Protein AF-0000000081494392 (afdb_homodimer)

Secondary structure (DSSP, 8-state):
----HHHHHHHHHHHHHTT-S-HHHHHHSTT-EEEEEETTEEEEEEE--GGGB-TTSBB-HHHHHHHHHHHHHHHHHHHHSS--EEEEEEEEE-S--BTT-EEEEEEEEEEE-SSEEEEEEEEEETTT--EEEEEEEEEE--TT-------/----HHHHHHHHHHHHHTT-S-HHHHHHSTT-EEEEEETTEEEEEEE--GGGB-TTSBB-HHHHHHHHHHHHHHHHHHHHSS--EEEEEEEEE-S--BTT-EEEEEEEEEEE-SSEEEEEEEEEETTT--EEEEEEEEEE--TT-------

Foldseek 3Di:
DPQAQFRVLVVVLVCLQCPVDDDLSVLLNPPWAWDDTAAQKTKIKDAAAQSQADPVQWRHPVSVQSVLVSRQQSSVSSHPVDGFAWDDKDKDFPAIHGGRFMKMKMKGWDDDPPFKTKIKIWIAGPVPRHTGMIMITITGHDPPPPPPPPD/DPQAQFRVLVVVLVCLLCPVDDDLSVLLNPPWAWDDTAAQKTKIKDAAAQSQADPVQWRHPVSVQSVLVSRQQSSVSSHPVDGFAWDDKDKDFPAIHGGRFMKMKMKGWDDDPPFKTKIKIWIAGPVPRHTGMIMITITGHDPPPPPPPPD

Structure (mmCIF, N/CA/C/O backbone):
data_AF-0000000081494392-model_v1
#
loop_
_entity.id
_entity.type
_entity.pdbx_description
1 polymer 'Acyl-coenzyme A thioesterase 13'
#
loop_
_atom_site.group_PDB
_atom_site.id
_atom_site.type_symbol
_atom_site.label_atom_id
_atom_site.label_alt_id
_atom_site.label_comp_id
_atom_site.label_asym_id
_atom_site.label_entity_id
_atom_site.label_seq_id
_atom_site.pdbx_PDB_ins_code
_atom_site.Cartn_x
_atom_site.Cartn_y
_atom_site.Cartn_z
_atom_site.occupancy
_atom_site.B_iso_or_equiv
_atom_site.auth_seq_id
_atom_site.auth_comp_id
_atom_site.auth_asym_id
_atom_site.auth_atom_id
_atom_site.pdbx_PDB_model_num
ATOM 1 N N . MET A 1 1 ? -0.249 -28.969 -22.531 1 49.88 1 MET A N 1
ATOM 2 C CA . MET A 1 1 ? 0.387 -29.344 -21.281 1 49.88 1 MET A CA 1
ATOM 3 C C . MET A 1 1 ? -0.051 -28.422 -20.141 1 49.88 1 MET A C 1
ATOM 5 O O . MET A 1 1 ? -0.202 -27.219 -20.344 1 49.88 1 MET A O 1
ATOM 9 N N . GLU A 1 2 ? -0.777 -28.891 -19.141 1 64.75 2 GLU A N 1
ATOM 10 C CA . GLU A 1 2 ? -1.387 -28.156 -18.047 1 64.75 2 GLU A CA 1
ATOM 11 C C . GLU A 1 2 ? -0.376 -27.234 -17.359 1 64.75 2 GLU A C 1
ATOM 13 O O . GLU A 1 2 ? 0.727 -27.672 -17.016 1 64.75 2 GLU A O 1
ATOM 18 N N . GLU A 1 3 ? -0.355 -25.953 -17.547 1 82.44 3 GLU A N 1
ATOM 19 C CA . GLU A 1 3 ? 0.579 -25 -16.953 1 82.44 3 GLU A CA 1
ATOM 20 C C . GLU A 1 3 ? 0.748 -25.234 -15.461 1 82.44 3 GLU A C 1
ATOM 22 O O . GLU A 1 3 ? -0.237 -25.438 -14.742 1 82.44 3 GLU A O 1
ATOM 27 N N . ASN A 1 4 ? 1.951 -25.656 -15.07 1 93.62 4 ASN A N 1
ATOM 28 C CA . ASN A 1 4 ? 2.164 -25.812 -13.633 1 93.62 4 ASN A CA 1
ATOM 29 C C . ASN A 1 4 ? 1.993 -24.484 -12.898 1 93.62 4 ASN A C 1
ATOM 31 O O . ASN A 1 4 ? 1.906 -23.422 -13.523 1 93.62 4 ASN A O 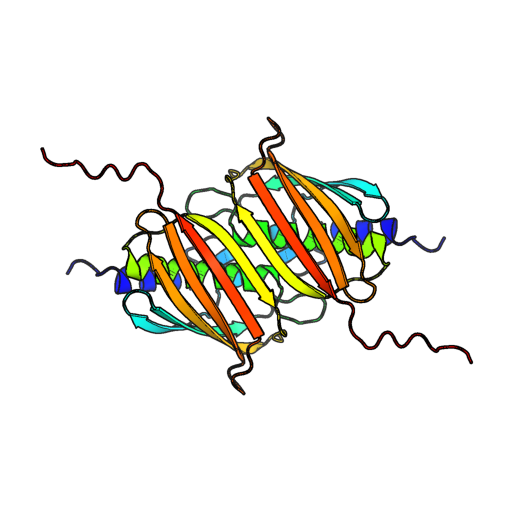1
ATOM 35 N N . PRO A 1 5 ? 1.816 -24.531 -11.703 1 96.94 5 PRO A N 1
ATOM 36 C CA . PRO A 1 5 ? 1.517 -23.328 -10.914 1 96.94 5 PRO A CA 1
ATOM 37 C C . PRO A 1 5 ? 2.557 -22.219 -11.094 1 96.94 5 PRO A C 1
ATOM 39 O O . PRO A 1 5 ? 2.215 -21.031 -11.078 1 96.94 5 PRO A O 1
ATOM 42 N N . VAL A 1 6 ? 3.803 -22.547 -11.258 1 98.19 6 VAL A N 1
ATOM 43 C CA . VAL A 1 6 ? 4.863 -21.562 -11.469 1 98.19 6 VAL A CA 1
ATOM 44 C C . VAL A 1 6 ? 4.613 -20.812 -12.781 1 98.19 6 VAL A C 1
ATOM 46 O O . VAL A 1 6 ? 4.672 -19.578 -12.812 1 98.19 6 VAL A O 1
ATOM 49 N N . GLN A 1 7 ? 4.289 -21.516 -13.805 1 97.75 7 GLN A N 1
ATOM 50 C CA . GLN A 1 7 ? 4.02 -20.906 -15.109 1 97.75 7 GLN A CA 1
ATOM 51 C C . GLN A 1 7 ? 2.773 -20.031 -15.062 1 97.75 7 GLN A C 1
ATOM 53 O O . GLN A 1 7 ? 2.758 -18.938 -15.633 1 97.75 7 GLN A O 1
ATOM 58 N N . SER A 1 8 ? 1.763 -20.578 -14.438 1 97.69 8 SER A N 1
ATOM 59 C CA . SER A 1 8 ? 0.521 -19.828 -14.312 1 97.69 8 SER A CA 1
ATOM 60 C C . SER A 1 8 ? 0.736 -18.531 -13.523 1 97.69 8 SER A C 1
ATOM 62 O O . SER A 1 8 ? 0.199 -17.484 -13.883 1 97.69 8 SER A O 1
ATOM 64 N N . SER A 1 9 ? 1.463 -18.609 -12.445 1 97.69 9 SER A N 1
ATOM 65 C CA . SER A 1 9 ? 1.771 -17.453 -11.625 1 97.69 9 SER A CA 1
ATOM 66 C C . SER A 1 9 ? 2.564 -16.406 -12.414 1 97.69 9 SER A C 1
ATOM 68 O O . SER A 1 9 ? 2.285 -15.211 -12.328 1 97.69 9 SER A O 1
ATOM 70 N N . ASN A 1 10 ? 3.559 -16.859 -13.188 1 98.06 10 ASN A N 1
ATOM 71 C CA . ASN A 1 10 ? 4.344 -15.961 -14.023 1 98.06 10 ASN A CA 1
ATOM 72 C C . ASN A 1 10 ? 3.467 -15.234 -15.039 1 98.06 10 ASN A C 1
ATOM 74 O O . ASN A 1 10 ? 3.596 -14.023 -15.219 1 98.06 10 ASN A O 1
ATOM 78 N N . ARG A 1 11 ? 2.633 -16.016 -15.641 1 97.12 11 ARG A N 1
ATOM 79 C CA . ARG A 1 11 ? 1.735 -15.414 -16.625 1 97.12 11 ARG A CA 1
ATOM 80 C C . ARG A 1 11 ? 0.832 -14.367 -15.969 1 97.12 11 ARG A C 1
ATOM 82 O O . ARG A 1 11 ? 0.619 -13.289 -16.531 1 97.12 11 ARG A O 1
ATOM 89 N N . TRP A 1 12 ? 0.312 -14.711 -14.859 1 96.06 12 TRP A N 1
ATOM 90 C CA . TRP A 1 12 ? -0.563 -13.797 -14.125 1 96.06 12 TRP A CA 1
ATOM 91 C C . TRP A 1 12 ? 0.148 -12.484 -13.82 1 96.06 12 TRP A C 1
ATOM 93 O O . TRP A 1 12 ? -0.38 -11.406 -14.109 1 96.06 12 TRP A O 1
ATOM 103 N N . LEU A 1 13 ? 1.326 -12.523 -13.266 1 97.25 13 LEU A N 1
ATOM 104 C CA . LEU A 1 13 ? 2.094 -11.336 -12.898 1 97.25 13 LEU A CA 1
ATOM 105 C C . LEU A 1 13 ? 2.498 -10.547 -14.133 1 97.25 13 LEU A C 1
ATOM 107 O O . LEU A 1 13 ? 2.453 -9.312 -14.133 1 97.25 13 LEU A O 1
ATOM 111 N N . GLU A 1 14 ? 2.846 -11.219 -15.18 1 96.44 14 GLU A N 1
ATOM 112 C CA . GLU A 1 14 ? 3.186 -10.562 -16.438 1 96.44 14 GLU A CA 1
ATOM 113 C C . GLU A 1 14 ? 1.98 -9.828 -17.031 1 96.44 14 GLU A C 1
ATOM 115 O O . GLU A 1 14 ? 2.117 -8.727 -17.547 1 96.44 14 GLU A O 1
ATOM 120 N N . ASP A 1 15 ? 0.86 -10.5 -16.969 1 95 15 ASP A N 1
ATOM 121 C CA . ASP A 1 15 ? -0.369 -9.867 -17.438 1 95 15 ASP A CA 1
ATOM 122 C C . ASP A 1 15 ? -0.643 -8.57 -16.688 1 95 15 ASP A C 1
ATOM 124 O O . ASP A 1 15 ? -1.036 -7.57 -17.297 1 95 15 ASP A O 1
ATOM 128 N N . LEU A 1 16 ? -0.407 -8.555 -15.406 1 93 16 LEU A N 1
ATOM 129 C CA . LEU A 1 16 ? -0.57 -7.332 -14.625 1 93 16 LEU A CA 1
ATOM 130 C C . LEU A 1 16 ? 0.391 -6.25 -15.109 1 93 16 LEU A C 1
ATOM 132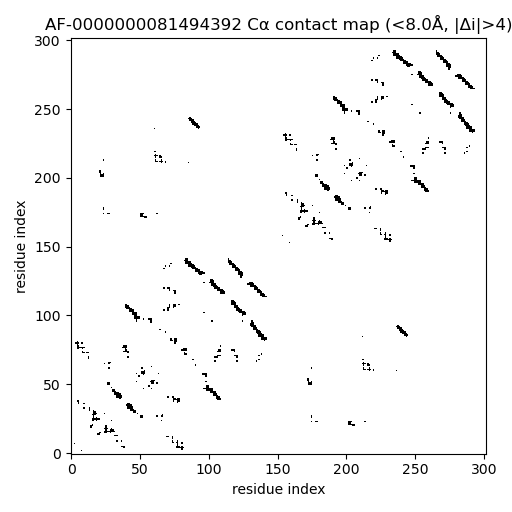 O O . LEU A 1 16 ? -0.01 -5.102 -15.305 1 93 16 LEU A O 1
ATOM 136 N N . SER A 1 17 ? 1.578 -6.629 -15.352 1 93 17 SER A N 1
ATOM 137 C CA . SER A 1 17 ? 2.621 -5.691 -15.75 1 93 17 SER A CA 1
ATOM 138 C C . SER A 1 17 ? 2.373 -5.145 -17.156 1 93 17 SER A C 1
ATOM 140 O O . SER A 1 17 ? 2.814 -4.039 -17.484 1 93 17 SER A O 1
ATOM 142 N N . ASN A 1 18 ? 1.679 -5.906 -17.922 1 92.38 18 ASN A N 1
ATOM 143 C CA . ASN A 1 18 ? 1.423 -5.516 -19.312 1 92.38 18 ASN A CA 1
ATOM 144 C C . ASN A 1 18 ? 0.098 -4.77 -19.453 1 92.38 18 ASN A C 1
ATOM 146 O O . ASN A 1 18 ? -0.356 -4.5 -20.562 1 92.38 18 ASN A O 1
ATOM 150 N N . GLY A 1 19 ? -0.475 -4.496 -18.359 1 86.69 19 GLY A N 1
ATOM 151 C CA . GLY A 1 19 ? -1.651 -3.641 -18.375 1 86.69 19 GLY A CA 1
ATOM 152 C C . GLY A 1 19 ? -2.951 -4.418 -18.469 1 86.69 19 GLY A C 1
ATOM 153 O O . GLY A 1 19 ? -4.004 -3.844 -18.766 1 86.69 19 GLY A O 1
ATOM 154 N N . LEU A 1 20 ? -2.889 -5.73 -18.438 1 81.06 20 LEU A N 1
ATOM 155 C CA . LEU A 1 20 ? -4.102 -6.539 -18.5 1 81.06 20 LEU A CA 1
ATOM 156 C C . LEU A 1 20 ? -4.797 -6.559 -17.141 1 81.06 20 LEU A C 1
ATOM 158 O O . LEU A 1 20 ? -5.914 -7.07 -17.016 1 81.06 20 LEU A O 1
ATOM 162 N N . GLY A 1 21 ? -4.246 -5.965 -16.203 1 75.94 21 GLY A N 1
ATOM 163 C CA . GLY A 1 21 ? -4.938 -5.754 -14.945 1 75.94 21 GLY A CA 1
ATOM 164 C C . GLY A 1 21 ? -5.77 -4.484 -14.922 1 75.94 21 GLY A C 1
ATOM 165 O O . GLY A 1 21 ? -6.309 -4.074 -15.953 1 75.94 21 GLY A O 1
ATOM 166 N N . HIS A 1 22 ? -6 -4.004 -13.773 1 84.31 22 HIS A N 1
ATOM 167 C CA . HIS A 1 22 ? -6.727 -2.742 -13.672 1 84.31 22 HIS A CA 1
ATOM 168 C C . HIS A 1 22 ? -5.773 -1.556 -13.641 1 84.31 22 HIS A C 1
ATOM 170 O O . HIS A 1 22 ? -4.555 -1.734 -13.547 1 84.31 22 HIS A O 1
ATOM 176 N N . GLN A 1 23 ? -6.328 -0.433 -13.711 1 83.5 23 GLN A N 1
ATOM 177 C CA . GLN A 1 23 ? -5.562 0.786 -13.945 1 83.5 23 GLN A CA 1
ATOM 178 C C . GLN A 1 23 ? -4.453 0.944 -12.906 1 83.5 23 GLN A C 1
ATOM 180 O O . GLN A 1 23 ? -3.303 1.218 -13.258 1 83.5 23 GLN A O 1
ATOM 185 N N . LEU A 1 24 ? -4.738 0.715 -11.688 1 88.69 24 LEU A N 1
ATOM 186 C CA . LEU A 1 24 ? -3.754 0.913 -10.633 1 88.69 24 LEU A CA 1
ATOM 187 C C . LEU A 1 24 ? -2.566 -0.027 -10.812 1 88.69 24 LEU A C 1
ATOM 189 O O . LEU A 1 24 ? -1.415 0.411 -10.797 1 88.69 24 LEU A O 1
ATOM 193 N N . GLU A 1 25 ? -2.832 -1.283 -11.039 1 90.31 25 GLU A N 1
ATOM 194 C CA . GLU A 1 25 ? -1.762 -2.266 -11.18 1 90.31 25 GLU A CA 1
ATOM 195 C C . GLU A 1 25 ? -0.999 -2.066 -12.484 1 90.31 25 GLU A C 1
ATOM 197 O O . GLU A 1 25 ? 0.216 -2.27 -12.539 1 90.31 25 GLU A O 1
ATOM 202 N N . ALA A 1 26 ? -1.707 -1.663 -13.484 1 89.62 26 ALA A N 1
ATOM 203 C CA . ALA A 1 26 ? -1.07 -1.408 -14.773 1 89.62 26 ALA A CA 1
ATOM 204 C C . ALA A 1 26 ? 0.003 -0.331 -14.656 1 89.62 26 ALA A C 1
ATOM 206 O O . ALA A 1 26 ? 1.119 -0.499 -15.156 1 89.62 26 ALA A O 1
ATOM 207 N N . ILE A 1 27 ? -0.345 0.675 -13.945 1 90.56 27 ILE A N 1
ATOM 208 C CA . ILE A 1 27 ? 0.59 1.788 -13.828 1 90.56 27 ILE A CA 1
ATOM 209 C C . ILE A 1 27 ? 1.688 1.437 -12.828 1 90.56 27 ILE A C 1
ATOM 211 O O . ILE A 1 27 ? 2.85 1.804 -13.016 1 90.56 27 ILE A O 1
ATOM 215 N N . THR A 1 28 ? 1.366 0.7 -11.828 1 94.75 28 THR A N 1
ATOM 216 C CA . THR A 1 28 ? 2.293 0.429 -10.734 1 94.75 28 THR A CA 1
ATOM 217 C C . THR A 1 28 ? 3.328 -0.612 -11.148 1 94.75 28 THR A C 1
ATOM 219 O O . THR A 1 28 ? 4.496 -0.521 -10.766 1 94.75 28 THR A O 1
ATOM 222 N N . LEU A 1 29 ? 2.934 -1.548 -12.008 1 95.81 29 LEU A N 1
ATOM 223 C CA . LEU A 1 29 ? 3.791 -2.688 -12.312 1 95.81 29 LEU A CA 1
ATOM 224 C C . LEU A 1 29 ? 4.426 -2.529 -13.695 1 95.81 29 LEU A C 1
ATOM 226 O O . LEU A 1 29 ? 5.137 -3.424 -14.156 1 95.81 29 LEU A O 1
ATOM 230 N N . GLU A 1 30 ? 4.109 -1.416 -14.258 1 93.88 30 GLU A N 1
ATOM 231 C CA . GLU A 1 30 ? 4.637 -1.217 -15.609 1 93.88 30 GLU A CA 1
ATOM 232 C C . GLU A 1 30 ? 6.152 -1.395 -15.633 1 93.88 30 GLU A C 1
ATOM 234 O O . GLU A 1 30 ? 6.871 -0.768 -14.852 1 93.88 30 GLU A O 1
ATOM 239 N N . GLY A 1 31 ? 6.625 -2.33 -16.5 1 90.31 31 GLY A N 1
ATOM 240 C CA . GLY A 1 31 ? 8.055 -2.514 -16.688 1 90.31 31 GLY A CA 1
ATOM 241 C C . GLY A 1 31 ? 8.641 -3.594 -15.797 1 90.31 31 GLY A C 1
ATOM 242 O O . GLY A 1 31 ? 9.844 -3.863 -15.844 1 90.31 31 GLY A O 1
ATOM 243 N N . LEU A 1 32 ? 7.891 -4.234 -14.961 1 97.5 32 LEU A N 1
ATOM 244 C CA . LEU A 1 32 ? 8.344 -5.344 -14.125 1 97.5 32 LEU A CA 1
ATOM 245 C C . LEU A 1 32 ? 8.789 -6.523 -14.984 1 97.5 32 LEU A C 1
ATOM 247 O O . LEU A 1 32 ? 8.102 -6.887 -15.953 1 97.5 32 LEU A O 1
ATOM 251 N N . LYS A 1 33 ? 9.922 -7.066 -14.688 1 98.12 33 LYS A N 1
ATOM 252 C CA . LYS A 1 33 ? 10.445 -8.219 -15.414 1 98.12 33 LYS A CA 1
ATOM 253 C C . LYS A 1 33 ? 10.766 -9.375 -14.469 1 98.12 33 LYS A C 1
ATOM 255 O O . LYS A 1 33 ? 11.602 -9.242 -13.578 1 98.12 33 LYS A O 1
ATOM 260 N N . ILE A 1 34 ? 10.18 -10.492 -14.727 1 98.69 34 ILE A N 1
ATOM 261 C CA . ILE A 1 34 ? 10.5 -11.688 -13.961 1 98.69 34 ILE A CA 1
ATOM 262 C C . ILE A 1 34 ? 11.844 -12.25 -14.414 1 98.69 34 ILE A C 1
ATOM 264 O O . ILE A 1 34 ? 12.039 -12.516 -15.602 1 98.69 34 ILE A O 1
ATOM 268 N N . VAL A 1 35 ? 12.727 -12.461 -13.477 1 98.56 35 VAL A N 1
ATOM 269 C CA . VAL A 1 35 ? 14.078 -12.922 -13.773 1 98.56 35 VAL A CA 1
ATOM 270 C C . VAL A 1 35 ? 14.195 -14.414 -13.453 1 98.56 35 VAL A C 1
ATOM 272 O O . VAL A 1 35 ? 14.891 -15.156 -14.148 1 98.56 35 VAL A O 1
ATOM 275 N N . LYS A 1 36 ? 13.664 -14.797 -12.391 1 98.69 36 LYS A N 1
ATOM 276 C CA . LYS A 1 36 ? 13.703 -16.172 -11.883 1 98.69 36 LYS A CA 1
ATOM 277 C C . LYS A 1 36 ? 12.414 -16.5 -11.133 1 98.69 36 LYS A C 1
ATOM 279 O O . LYS A 1 36 ? 11.875 -15.664 -10.414 1 98.69 36 LYS A O 1
ATOM 284 N N . ALA A 1 37 ? 12 -17.75 -11.406 1 98.75 37 ALA A N 1
ATOM 285 C CA . ALA A 1 37 ? 10.828 -18.203 -10.664 1 98.75 37 ALA A CA 1
ATOM 286 C C . ALA A 1 37 ? 10.852 -19.719 -10.477 1 98.75 37 ALA A C 1
ATOM 288 O O . ALA A 1 37 ? 11.219 -20.453 -11.391 1 98.75 37 ALA A O 1
ATOM 289 N N . HIS A 1 38 ? 10.602 -20.188 -9.336 1 98.5 38 HIS A N 1
ATOM 290 C CA . HIS A 1 38 ? 10.289 -21.578 -9 1 98.5 38 HIS A CA 1
ATOM 291 C C . HIS A 1 38 ? 9.234 -21.641 -7.891 1 98.5 38 HIS A C 1
ATOM 293 O O . HIS A 1 38 ? 8.742 -20.609 -7.43 1 98.5 38 HIS A O 1
ATOM 299 N N . LYS A 1 39 ? 8.906 -22.844 -7.562 1 98.56 39 LYS A N 1
ATOM 300 C CA . LYS A 1 39 ? 7.832 -23.016 -6.59 1 98.56 39 LYS A CA 1
ATOM 301 C C . LYS A 1 39 ? 8.109 -22.219 -5.32 1 98.56 39 LYS A C 1
ATOM 303 O O . LYS A 1 39 ? 9.102 -22.453 -4.629 1 98.56 39 LYS A O 1
ATOM 308 N N . GLY A 1 40 ? 7.246 -21.234 -5.035 1 98.69 40 GLY A N 1
ATOM 309 C CA . GLY A 1 40 ? 7.332 -20.438 -3.818 1 98.69 40 GLY A CA 1
ATOM 310 C C . GLY A 1 40 ? 8.359 -19.328 -3.902 1 98.69 40 GLY A C 1
ATOM 311 O O . GLY A 1 40 ? 8.758 -18.766 -2.881 1 98.69 40 GLY A O 1
ATOM 312 N N . PHE A 1 41 ? 8.805 -19.047 -5.062 1 98.88 41 PHE A N 1
ATOM 313 C CA . PHE A 1 41 ? 9.883 -18.078 -5.203 1 98.88 41 PHE A CA 1
ATOM 314 C C . PHE A 1 41 ? 9.758 -17.312 -6.52 1 98.88 41 PHE A C 1
ATOM 316 O O . PHE A 1 41 ? 9.594 -17.922 -7.578 1 98.88 41 PHE A O 1
ATOM 323 N N . VAL A 1 42 ? 9.859 -15.969 -6.469 1 98.88 42 VAL A N 1
ATOM 324 C CA . VAL A 1 42 ? 9.859 -15.102 -7.645 1 98.88 42 VAL A CA 1
ATOM 325 C C . VAL A 1 42 ? 10.898 -13.992 -7.473 1 98.88 42 VAL A C 1
ATOM 327 O O . VAL A 1 42 ? 10.969 -13.359 -6.418 1 98.88 42 VAL A O 1
ATOM 330 N N . LEU A 1 43 ? 11.727 -13.781 -8.422 1 98.94 43 LEU A N 1
ATOM 331 C CA . LEU A 1 43 ? 12.688 -12.688 -8.5 1 98.94 43 LEU A CA 1
ATOM 332 C C . LEU A 1 43 ? 12.414 -11.805 -9.711 1 98.94 43 LEU A C 1
ATOM 334 O O . LEU A 1 43 ? 12.328 -12.297 -10.836 1 98.94 43 LEU A O 1
ATOM 338 N N . CYS A 1 44 ? 12.328 -10.5 -9.461 1 98.88 44 CYS A N 1
ATOM 339 C CA . CYS A 1 44 ? 12.008 -9.562 -10.531 1 98.88 44 CYS A CA 1
ATOM 340 C C . CYS A 1 44 ? 12.992 -8.398 -10.547 1 98.88 44 CYS A C 1
ATOM 342 O O . CYS A 1 44 ? 13.508 -8 -9.5 1 98.88 44 CYS A O 1
ATOM 344 N N . ASN A 1 45 ? 13.203 -7.891 -11.711 1 98.81 45 ASN A N 1
ATOM 345 C CA . ASN A 1 45 ? 13.766 -6.559 -11.898 1 98.81 45 ASN A CA 1
ATOM 346 C C . ASN A 1 45 ? 12.68 -5.516 -12.141 1 98.81 45 ASN A C 1
ATOM 348 O O . ASN A 1 45 ? 11.648 -5.816 -12.75 1 98.81 45 ASN A O 1
ATOM 352 N N . PHE A 1 46 ? 12.992 -4.336 -11.648 1 98.62 46 PHE A N 1
ATOM 353 C CA . PHE A 1 46 ? 12 -3.281 -11.773 1 98.62 46 PHE A CA 1
ATOM 354 C C . PHE A 1 46 ? 12.664 -1.913 -11.844 1 98.62 46 PHE A C 1
ATOM 35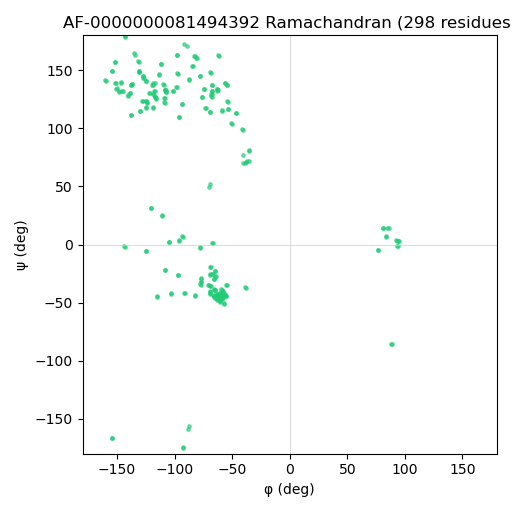6 O O . PHE A 1 46 ? 13.633 -1.652 -11.125 1 98.62 46 PHE A O 1
ATOM 363 N N . VAL A 1 47 ? 12.141 -1.078 -12.711 1 97.62 47 VAL A N 1
ATOM 364 C CA . VAL A 1 47 ? 12.555 0.32 -12.781 1 97.62 47 VAL A CA 1
ATOM 365 C C . VAL A 1 47 ? 11.43 1.216 -12.258 1 97.62 47 VAL A C 1
ATOM 367 O O . VAL A 1 47 ? 10.297 1.132 -12.727 1 97.62 47 VAL A O 1
ATOM 370 N N . VAL A 1 48 ? 11.766 2.031 -11.328 1 96.69 48 VAL A N 1
ATOM 371 C CA . VAL A 1 48 ? 10.758 2.918 -10.75 1 96.69 48 VAL A CA 1
ATOM 372 C C . VAL A 1 48 ? 10.344 3.967 -11.773 1 96.69 48 VAL A C 1
ATOM 374 O O . VAL A 1 48 ? 11.133 4.84 -12.141 1 96.69 48 VAL A O 1
ATOM 377 N N . SER A 1 49 ? 9.133 3.9 -12.18 1 94.06 49 SER A N 1
ATOM 378 C CA . SER A 1 49 ? 8.648 4.797 -13.219 1 94.06 49 SER A CA 1
ATOM 379 C C . SER A 1 49 ? 8.25 6.148 -12.641 1 94.06 49 SER A C 1
ATOM 381 O O . SER A 1 49 ? 8.008 6.27 -11.438 1 94.06 49 SER A O 1
ATOM 383 N N . ASN A 1 50 ? 8.141 7.164 -13.492 1 92 50 ASN A N 1
ATOM 384 C CA . ASN A 1 50 ? 7.707 8.5 -13.094 1 92 50 ASN A CA 1
ATOM 385 C C . ASN A 1 50 ? 6.246 8.508 -12.656 1 92 50 ASN A C 1
ATOM 387 O O . ASN A 1 50 ? 5.84 9.336 -11.836 1 92 50 ASN A O 1
ATOM 391 N N . LEU A 1 51 ? 5.484 7.566 -13.148 1 90.44 51 LEU A N 1
ATOM 392 C CA . LEU A 1 51 ? 4.047 7.512 -12.891 1 90.44 51 LEU A CA 1
ATOM 393 C C . LEU A 1 51 ? 3.77 7.168 -11.43 1 90.44 51 LEU A C 1
ATOM 395 O O . LEU A 1 51 ? 2.67 7.414 -10.93 1 90.44 51 LEU A O 1
ATOM 399 N N . ILE A 1 52 ? 4.77 6.609 -10.773 1 94 52 ILE A N 1
ATOM 400 C CA . ILE A 1 52 ? 4.535 6.145 -9.414 1 94 52 ILE A CA 1
ATOM 401 C C . ILE A 1 52 ? 5.48 6.859 -8.453 1 94 52 ILE A C 1
ATOM 403 O O . ILE A 1 52 ? 5.961 6.27 -7.484 1 94 52 ILE A O 1
ATOM 407 N N . SER A 1 53 ? 5.781 8.062 -8.812 1 91.81 53 SER A N 1
ATOM 408 C CA . SER A 1 53 ? 6.602 8.93 -7.969 1 91.81 53 SER A CA 1
ATOM 409 C C . SER A 1 53 ? 5.754 9.641 -6.918 1 91.81 53 SER A C 1
ATOM 411 O O . SER A 1 53 ? 4.559 9.867 -7.121 1 91.81 53 SER A O 1
ATOM 413 N N . ASP A 1 54 ? 6.457 9.984 -5.789 1 89.81 54 ASP A N 1
ATOM 414 C CA . ASP A 1 54 ? 5.836 10.938 -4.871 1 89.81 54 ASP A CA 1
ATOM 415 C C . ASP A 1 54 ? 6.258 12.367 -5.191 1 89.81 54 ASP A C 1
ATOM 417 O O . ASP A 1 54 ? 6.891 12.617 -6.219 1 89.81 54 ASP A O 1
ATOM 421 N N . ALA A 1 55 ? 5.836 13.344 -4.336 1 84.88 55 ALA A N 1
ATOM 422 C CA . ALA A 1 55 ? 6.066 14.758 -4.602 1 84.88 55 ALA A CA 1
ATOM 423 C C . ALA A 1 55 ? 7.559 15.086 -4.578 1 84.88 55 ALA A C 1
ATOM 425 O O . ALA A 1 55 ? 7.996 16.062 -5.195 1 84.88 55 ALA A O 1
ATOM 426 N N . ASP A 1 56 ? 8.312 14.211 -3.877 1 88.12 56 ASP A N 1
ATOM 427 C CA . ASP A 1 56 ? 9.742 14.469 -3.723 1 88.12 56 ASP A CA 1
ATOM 428 C C . ASP A 1 56 ? 10.555 13.711 -4.77 1 88.12 56 ASP A C 1
ATOM 430 O O . ASP A 1 56 ? 11.789 13.703 -4.723 1 88.12 56 ASP A O 1
ATOM 434 N N . GLY A 1 57 ? 9.914 13.031 -5.672 1 92.06 57 GLY A N 1
ATOM 435 C CA . GLY A 1 57 ? 10.609 12.297 -6.715 1 92.06 57 GLY A CA 1
ATOM 436 C C . GLY A 1 57 ? 11.055 10.914 -6.281 1 92.06 57 GLY A C 1
ATOM 437 O O . GLY A 1 57 ? 11.93 10.305 -6.906 1 92.06 57 GLY A O 1
ATOM 438 N N . ASN A 1 58 ? 10.539 10.461 -5.191 1 95.19 58 ASN A N 1
ATOM 439 C CA . ASN A 1 58 ? 10.828 9.109 -4.719 1 95.19 58 ASN A CA 1
ATOM 440 C C . ASN A 1 58 ? 9.719 8.133 -5.117 1 95.19 58 ASN A C 1
ATOM 442 O O . ASN A 1 58 ? 8.656 8.555 -5.574 1 95.19 58 ASN A O 1
ATOM 446 N N . TRP A 1 59 ? 10.109 6.82 -5.035 1 96.75 59 TRP A N 1
ATOM 447 C CA . TRP A 1 59 ? 9.102 5.777 -5.191 1 96.75 59 TRP A CA 1
ATOM 448 C C . TRP A 1 59 ? 8 5.922 -4.148 1 96.75 59 TRP A C 1
ATOM 450 O O . TRP A 1 59 ? 8.266 5.855 -2.945 1 96.75 59 TRP A O 1
ATOM 460 N N . ASN A 1 60 ? 6.848 6.191 -4.605 1 96.62 60 ASN A N 1
ATOM 461 C CA . ASN A 1 60 ? 5.703 6.344 -3.713 1 96.62 60 ASN A CA 1
ATOM 462 C C . ASN A 1 60 ? 5.516 5.117 -2.824 1 96.62 60 ASN A C 1
ATOM 464 O O . ASN A 1 60 ? 5.574 3.984 -3.303 1 96.62 60 ASN A O 1
ATOM 468 N N . VAL A 1 61 ? 5.223 5.348 -1.546 1 96.25 61 VAL A N 1
ATOM 469 C CA . VAL A 1 61 ? 5.109 4.297 -0.543 1 96.25 61 VAL A CA 1
ATOM 470 C C . VAL A 1 61 ? 3.965 3.354 -0.914 1 96.25 61 VAL A C 1
ATOM 472 O O . VAL A 1 61 ? 4.121 2.131 -0.865 1 96.25 61 VAL A O 1
ATOM 475 N N . GLY A 1 62 ? 2.875 3.898 -1.297 1 96.25 62 GLY A N 1
ATOM 476 C CA . GLY A 1 62 ? 1.738 3.086 -1.698 1 96.25 62 GLY A CA 1
ATOM 477 C C . GLY A 1 62 ? 2.006 2.258 -2.939 1 96.25 62 GLY A C 1
ATOM 478 O O . GLY A 1 62 ? 1.566 1.109 -3.033 1 96.25 62 GLY A O 1
ATOM 479 N N . ALA A 1 63 ? 2.699 2.832 -3.861 1 96.38 63 ALA A N 1
ATOM 480 C CA . ALA A 1 63 ? 3.078 2.1 -5.066 1 96.38 63 ALA A CA 1
ATOM 481 C C . ALA A 1 63 ? 3.998 0.929 -4.73 1 96.38 63 ALA A C 1
ATOM 483 O O . ALA A 1 63 ? 3.834 -0.171 -5.266 1 96.38 63 ALA A O 1
ATOM 484 N N . MET A 1 64 ? 4.965 1.182 -3.879 1 98 64 MET A N 1
ATOM 485 C CA . MET A 1 64 ? 5.855 0.104 -3.455 1 98 64 MET A CA 1
ATOM 486 C C . MET A 1 64 ? 5.074 -1.006 -2.762 1 98 64 MET A C 1
ATOM 488 O O . MET A 1 64 ? 5.32 -2.189 -3.004 1 98 64 MET A O 1
ATOM 492 N N . ALA A 1 65 ? 4.113 -0.592 -1.904 1 98.31 65 ALA A N 1
ATOM 493 C CA . ALA A 1 65 ? 3.268 -1.573 -1.229 1 98.31 65 ALA A CA 1
ATOM 494 C C . ALA A 1 65 ? 2.506 -2.428 -2.238 1 98.31 65 ALA A C 1
ATOM 496 O O . ALA A 1 65 ? 2.379 -3.643 -2.062 1 98.31 65 ALA A O 1
ATOM 497 N N . THR A 1 66 ? 1.999 -1.817 -3.266 1 97.31 66 THR A N 1
ATOM 498 C CA . THR A 1 66 ? 1.269 -2.533 -4.305 1 97.31 66 THR A CA 1
ATOM 499 C C . THR A 1 66 ? 2.166 -3.562 -4.988 1 97.31 66 THR A C 1
ATOM 501 O O . THR A 1 66 ? 1.767 -4.715 -5.176 1 97.31 66 THR A O 1
ATOM 504 N N . LEU A 1 67 ? 3.361 -3.131 -5.371 1 98 67 LEU A N 1
ATOM 505 C CA . LEU A 1 67 ? 4.289 -4.047 -6.023 1 98 67 LEU A CA 1
ATOM 506 C C . LEU A 1 67 ? 4.641 -5.215 -5.105 1 98 67 LEU A C 1
ATOM 508 O O . LEU A 1 67 ? 4.625 -6.371 -5.531 1 98 67 LEU A O 1
ATOM 512 N N . ILE A 1 68 ? 4.938 -4.906 -3.85 1 98.69 68 ILE A N 1
ATOM 513 C CA . ILE A 1 68 ? 5.289 -5.922 -2.863 1 98.69 68 ILE A CA 1
ATOM 514 C C . ILE A 1 68 ? 4.145 -6.926 -2.725 1 98.69 68 ILE A C 1
ATOM 516 O O . ILE A 1 68 ? 4.375 -8.133 -2.713 1 98.69 68 ILE A O 1
ATOM 520 N N . ASP A 1 69 ? 2.953 -6.441 -2.672 1 98.44 69 ASP A N 1
ATOM 521 C CA . ASP A 1 69 ? 1.767 -7.289 -2.588 1 98.44 69 ASP A CA 1
ATOM 522 C C . ASP A 1 69 ? 1.665 -8.211 -3.799 1 98.44 69 ASP A C 1
ATOM 524 O O . ASP A 1 69 ? 1.489 -9.422 -3.648 1 98.44 69 ASP A O 1
ATOM 528 N N . ASP A 1 70 ? 1.799 -7.68 -4.973 1 97.81 70 ASP A N 1
ATOM 529 C CA . ASP A 1 70 ? 1.585 -8.453 -6.191 1 97.81 70 ASP A CA 1
ATOM 530 C C . ASP A 1 70 ? 2.686 -9.492 -6.387 1 97.81 70 ASP A C 1
ATOM 532 O O . ASP A 1 70 ? 2.408 -10.633 -6.754 1 97.81 70 ASP A O 1
ATOM 536 N N . VAL A 1 71 ? 3.926 -9.117 -6.129 1 98.69 71 VAL A N 1
ATOM 537 C CA . VAL A 1 71 ? 5.027 -10.062 -6.281 1 98.69 71 VAL A CA 1
ATOM 538 C C . VAL A 1 71 ? 4.941 -11.141 -5.199 1 98.69 71 VAL A C 1
ATOM 540 O O . VAL A 1 71 ? 5.188 -12.32 -5.465 1 98.69 71 VAL A O 1
ATOM 543 N N . GLY A 1 72 ? 4.602 -10.758 -3.965 1 98.75 72 GLY A N 1
ATOM 544 C CA . GLY A 1 72 ? 4.352 -11.734 -2.918 1 98.75 72 GLY A CA 1
ATOM 545 C C . GLY A 1 72 ? 3.242 -12.711 -3.268 1 98.75 72 GLY A C 1
ATOM 546 O O . GLY A 1 72 ? 3.391 -13.922 -3.078 1 98.75 72 GLY A O 1
ATOM 547 N N . ALA A 1 73 ? 2.115 -12.148 -3.783 1 98.06 73 ALA A N 1
ATOM 548 C CA . ALA A 1 73 ? 0.996 -12.984 -4.207 1 98.06 73 ALA A CA 1
ATOM 549 C C . ALA A 1 73 ? 1.422 -13.961 -5.293 1 98.06 73 ALA A C 1
ATOM 551 O O . ALA A 1 73 ? 0.973 -15.109 -5.316 1 98.06 73 ALA A O 1
ATOM 552 N N . ALA A 1 74 ? 2.27 -13.516 -6.207 1 98.44 74 ALA A N 1
ATOM 553 C CA . ALA A 1 74 ? 2.754 -14.391 -7.277 1 98.44 74 ALA A CA 1
ATOM 554 C C . ALA A 1 74 ? 3.547 -15.562 -6.711 1 98.44 74 ALA A C 1
ATOM 556 O O . ALA A 1 74 ? 3.398 -16.703 -7.164 1 98.44 74 ALA A O 1
ATOM 557 N N . ALA A 1 75 ? 4.395 -15.281 -5.73 1 98.81 75 ALA A N 1
ATOM 558 C CA . ALA A 1 75 ? 5.145 -16.359 -5.098 1 98.81 75 ALA A CA 1
ATOM 559 C C . ALA A 1 75 ? 4.207 -17.375 -4.438 1 98.81 75 ALA A C 1
ATOM 561 O O . ALA A 1 75 ? 4.367 -18.578 -4.602 1 98.81 75 ALA A O 1
ATOM 562 N N . ILE A 1 76 ? 3.234 -16.891 -3.77 1 98.5 76 ILE A N 1
ATOM 563 C CA . ILE A 1 76 ? 2.271 -17.766 -3.105 1 98.5 76 ILE A CA 1
ATOM 564 C C . ILE A 1 76 ? 1.476 -18.531 -4.148 1 98.5 76 ILE A C 1
ATOM 566 O O . ILE A 1 76 ? 1.217 -19.734 -3.975 1 98.5 76 ILE A O 1
ATOM 570 N N . TYR A 1 77 ? 1.058 -17.859 -5.172 1 97.56 77 TYR A N 1
ATOM 571 C CA . TYR A 1 77 ? 0.357 -18.516 -6.273 1 97.56 77 TYR A CA 1
ATOM 572 C C . TYR A 1 77 ? 1.194 -19.641 -6.863 1 97.56 77 TYR A C 1
ATOM 574 O O . TYR A 1 77 ? 0.686 -20.734 -7.102 1 97.56 77 TYR A O 1
ATOM 582 N N . SER A 1 78 ? 2.473 -19.438 -7.055 1 98.25 78 SER A N 1
ATOM 583 C CA . SER A 1 78 ? 3.357 -20.453 -7.605 1 98.25 78 SER A CA 1
ATOM 584 C C . SER A 1 78 ? 3.473 -21.656 -6.664 1 98.25 78 SER A C 1
ATOM 586 O O . SER A 1 78 ? 3.764 -22.766 -7.102 1 98.25 78 SER A O 1
ATOM 588 N N . TYR A 1 79 ? 3.295 -21.406 -5.398 1 96.44 79 TYR A N 1
ATOM 589 C CA . TYR A 1 79 ? 3.424 -22.422 -4.348 1 96.44 79 TYR A CA 1
ATOM 590 C C . TYR A 1 79 ? 2.148 -23.25 -4.223 1 96.44 79 TYR A C 1
ATOM 592 O O . TYR A 1 79 ? 2.203 -24.469 -4.164 1 96.44 79 TYR A O 1
ATOM 600 N N . GLY A 1 80 ? 1.005 -22.609 -4.25 1 93.19 80 GLY A N 1
ATOM 601 C CA . GLY A 1 80 ? -0.257 -23.25 -3.918 1 93.19 80 GLY A CA 1
ATOM 602 C C . GLY A 1 80 ? -1.143 -23.484 -5.129 1 93.19 80 GLY A C 1
ATOM 603 O O . GLY A 1 80 ? -2.102 -24.25 -5.062 1 93.19 80 GLY A O 1
ATOM 604 N N . GLY A 1 81 ? -0.891 -22.688 -6.211 1 94.94 81 GLY A N 1
ATOM 605 C CA . GLY A 1 81 ? -1.627 -22.891 -7.445 1 94.94 81 GLY A CA 1
ATOM 606 C C . GLY A 1 81 ? -2.852 -22 -7.566 1 94.94 81 GLY A C 1
ATOM 607 O O . GLY A 1 81 ? -3.666 -22.172 -8.477 1 94.94 81 GLY A O 1
ATOM 608 N N . HIS A 1 82 ? -3.041 -21.141 -6.602 1 93.75 82 HIS A N 1
ATOM 609 C CA . HIS A 1 82 ? -4.176 -20.234 -6.652 1 93.75 82 HIS A CA 1
ATOM 610 C C . HIS A 1 82 ? -3.875 -18.938 -5.895 1 93.75 82 HIS A C 1
ATOM 612 O O . HIS A 1 82 ? -2.98 -18.906 -5.047 1 93.75 82 HIS A O 1
ATOM 618 N N . ILE A 1 83 ? -4.566 -17.891 -6.234 1 92.69 83 ILE A N 1
ATOM 619 C CA . ILE A 1 83 ? -4.422 -16.594 -5.59 1 92.69 83 ILE A CA 1
ATOM 620 C C . ILE A 1 83 ? -5.078 -16.625 -4.211 1 92.69 83 ILE A C 1
ATOM 622 O O . ILE A 1 83 ? -6.176 -17.172 -4.055 1 92.69 83 ILE A O 1
ATOM 626 N N . LYS A 1 84 ? -4.449 -16.141 -3.258 1 95.81 84 LYS A N 1
ATOM 627 C CA . LYS A 1 84 ? -4.98 -16.016 -1.905 1 95.81 84 LYS A CA 1
ATOM 628 C C . LYS A 1 84 ? -5.191 -14.539 -1.543 1 95.81 84 LYS A C 1
ATOM 630 O O . LYS A 1 84 ? -4.57 -13.656 -2.131 1 95.81 84 LYS A O 1
ATOM 635 N N . ALA A 1 85 ? -6.09 -14.281 -0.609 1 96.31 85 ALA A N 1
ATOM 636 C CA . ALA A 1 85 ? -6.43 -12.93 -0.192 1 96.31 85 ALA A CA 1
ATOM 637 C C . ALA A 1 85 ? -5.5 -12.445 0.917 1 96.31 85 ALA A C 1
ATOM 639 O O . ALA A 1 85 ? -5.16 -13.203 1.827 1 96.31 85 ALA A O 1
ATOM 640 N N . SER A 1 86 ? -5.156 -11.18 0.852 1 97.56 86 SER A N 1
ATOM 641 C CA . SER A 1 86 ? -4.281 -10.594 1.865 1 97.56 86 SER A CA 1
ATOM 642 C C . SER A 1 86 ? -4.977 -10.531 3.221 1 97.56 86 SER A C 1
ATOM 644 O O . SER A 1 86 ? -6.141 -10.133 3.311 1 97.56 86 SER A O 1
ATOM 646 N N . VAL A 1 87 ? -4.266 -10.867 4.25 1 97.94 87 VAL A N 1
ATOM 647 C CA . VAL A 1 87 ? -4.77 -10.812 5.617 1 97.94 87 VAL A CA 1
ATOM 648 C C . VAL A 1 87 ? -3.98 -9.773 6.418 1 97.94 87 VAL A C 1
ATOM 650 O O . VAL A 1 87 ? -4.562 -9 7.18 1 97.94 87 VAL A O 1
ATOM 653 N N . ASP A 1 88 ? -2.717 -9.859 6.223 1 98.62 88 ASP A N 1
ATOM 654 C CA . ASP A 1 88 ? -1.825 -8.938 6.918 1 98.62 88 ASP A CA 1
ATOM 655 C C . ASP A 1 88 ? -0.626 -8.57 6.047 1 98.62 88 ASP A C 1
ATOM 657 O O . ASP A 1 88 ? -0.042 -9.43 5.391 1 98.62 88 ASP A O 1
ATOM 661 N N . LEU A 1 89 ? -0.319 -7.324 5.957 1 98.88 89 LEU A N 1
ATOM 662 C CA . LEU A 1 89 ? 0.812 -6.793 5.203 1 98.88 89 LEU A CA 1
ATOM 663 C C . LEU A 1 89 ? 1.631 -5.832 6.055 1 98.88 89 LEU A C 1
ATOM 665 O O . LEU A 1 89 ? 1.122 -4.797 6.496 1 98.88 89 LEU A O 1
ATOM 669 N N . ASN A 1 90 ? 2.838 -6.199 6.332 1 98.88 90 ASN A N 1
ATOM 670 C CA . ASN A 1 90 ? 3.789 -5.359 7.055 1 98.88 90 ASN A CA 1
ATOM 671 C C . ASN A 1 90 ? 4.988 -4.996 6.184 1 98.88 90 ASN A C 1
ATOM 673 O O . ASN A 1 90 ? 5.625 -5.871 5.598 1 98.88 90 ASN A O 1
ATOM 677 N N . ILE A 1 91 ? 5.258 -3.748 6.059 1 98.94 91 ILE A N 1
ATOM 678 C CA . ILE A 1 91 ? 6.402 -3.309 5.27 1 98.94 91 ILE A CA 1
ATOM 679 C C . ILE A 1 91 ? 7.27 -2.367 6.102 1 98.94 91 ILE A C 1
ATOM 681 O O . ILE A 1 91 ? 6.781 -1.363 6.629 1 98.94 91 ILE A O 1
ATOM 685 N N . SER A 1 92 ? 8.492 -2.689 6.254 1 98.88 92 SER A N 1
ATOM 686 C CA . SER A 1 92 ? 9.508 -1.772 6.766 1 98.88 92 SER A CA 1
ATOM 687 C C . SER A 1 92 ? 10.227 -1.061 5.629 1 98.88 92 SER A C 1
ATOM 689 O O . SER A 1 92 ? 10.773 -1.706 4.73 1 98.88 92 SER A O 1
ATOM 691 N N . PHE A 1 93 ? 10.141 0.229 5.664 1 98.62 93 PHE A N 1
ATOM 692 C CA . PHE A 1 93 ? 10.844 1.052 4.684 1 98.62 93 PHE A CA 1
ATOM 693 C C . PHE A 1 93 ? 12.172 1.543 5.242 1 98.62 93 PHE A C 1
ATOM 695 O O . PHE A 1 93 ? 12.203 2.443 6.082 1 98.62 93 PHE A O 1
ATOM 702 N N . LEU A 1 94 ? 13.234 1.044 4.75 1 98.06 94 LEU A N 1
ATOM 703 C CA . LEU A 1 94 ? 14.555 1.327 5.305 1 98.06 94 LEU A CA 1
ATOM 704 C C . LEU A 1 94 ? 15.242 2.445 4.527 1 98.06 94 LEU A C 1
ATOM 706 O O . LEU A 1 94 ? 16.156 3.094 5.039 1 98.06 94 LEU A O 1
ATOM 710 N N . SER A 1 95 ? 14.891 2.584 3.334 1 96.62 95 SER A N 1
ATOM 711 C CA . SER A 1 95 ? 15.328 3.643 2.434 1 96.62 95 SER A CA 1
ATOM 712 C C . SER A 1 95 ? 14.297 3.902 1.34 1 96.62 95 SER A C 1
ATOM 714 O O . SER A 1 95 ? 13.117 3.598 1.511 1 96.62 95 SER A O 1
ATOM 716 N N . THR A 1 96 ? 14.633 4.629 0.286 1 96 96 THR A N 1
ATOM 717 C CA . THR A 1 96 ? 13.75 4.898 -0.843 1 96 96 THR A CA 1
ATOM 718 C C . THR A 1 96 ? 14.492 4.711 -2.164 1 96 96 THR A C 1
ATOM 720 O O . THR A 1 96 ? 15.695 4.438 -2.178 1 96 96 THR A O 1
ATOM 723 N N . ALA A 1 97 ? 13.719 4.621 -3.178 1 97.12 97 ALA A N 1
ATOM 724 C CA . ALA A 1 97 ? 14.297 4.605 -4.52 1 97.12 97 ALA A CA 1
ATOM 725 C C . ALA A 1 97 ? 13.805 5.797 -5.34 1 97.12 97 ALA A C 1
ATOM 727 O O . ALA A 1 97 ? 12.633 6.176 -5.262 1 97.12 97 ALA A O 1
ATOM 728 N N . LYS A 1 98 ? 14.688 6.402 -6.09 1 96.38 98 LYS A N 1
ATOM 729 C CA . LYS A 1 98 ? 14.344 7.52 -6.961 1 96.38 98 LYS A CA 1
ATOM 730 C C . LYS A 1 98 ? 13.727 7.023 -8.273 1 96.38 98 LYS A C 1
ATOM 732 O O . LYS A 1 98 ? 13.891 5.859 -8.641 1 96.38 98 LYS A O 1
ATOM 737 N N . ILE A 1 99 ? 13.086 7.91 -8.852 1 94.94 99 ILE A N 1
ATOM 738 C CA . ILE A 1 99 ? 12.562 7.617 -10.18 1 94.94 99 ILE A CA 1
ATOM 739 C C . ILE A 1 99 ? 13.703 7.191 -11.102 1 94.94 99 ILE A C 1
ATOM 741 O O . ILE A 1 99 ? 14.789 7.773 -11.07 1 94.94 99 ILE A O 1
ATOM 745 N N . GLN A 1 100 ? 13.453 6.215 -11.891 1 96.25 100 GLN A N 1
ATOM 746 C CA . GLN A 1 100 ? 14.344 5.645 -12.906 1 96.25 100 GLN A CA 1
ATOM 747 C C . GLN A 1 100 ? 15.406 4.758 -12.266 1 96.25 100 GLN A C 1
ATOM 749 O O . GLN A 1 100 ? 16.219 4.148 -12.969 1 96.25 100 GLN A O 1
ATOM 754 N N . GLU A 1 101 ? 15.43 4.715 -10.984 1 97.12 101 GLU A N 1
ATOM 755 C CA . GLU A 1 101 ? 16.328 3.76 -10.336 1 97.12 101 GLU A CA 1
ATOM 756 C C . GLU A 1 101 ? 15.852 2.326 -10.562 1 97.12 101 GLU A C 1
ATOM 758 O O . GLU A 1 101 ? 14.648 2.066 -10.641 1 97.12 101 GLU A O 1
ATOM 763 N N . GLU A 1 102 ? 16.844 1.452 -10.625 1 98.19 102 GLU A N 1
ATOM 764 C CA . GLU A 1 102 ? 16.547 0.032 -10.789 1 98.19 102 GLU A CA 1
ATOM 765 C C . GLU A 1 102 ? 16.594 -0.701 -9.453 1 98.19 102 GLU A C 1
ATOM 767 O O . GLU A 1 102 ? 17.547 -0.532 -8.68 1 98.19 102 GLU A O 1
ATOM 772 N N . VAL A 1 103 ? 15.586 -1.539 -9.266 1 98.69 103 VAL A N 1
ATOM 773 C CA . VAL A 1 103 ? 15.531 -2.326 -8.039 1 98.69 103 VAL A CA 1
ATOM 774 C C . VAL A 1 103 ? 15.273 -3.793 -8.375 1 98.69 103 VAL A C 1
ATOM 776 O O . VAL A 1 103 ? 14.859 -4.117 -9.492 1 98.69 103 VAL A O 1
ATOM 779 N N . GLU A 1 104 ? 15.656 -4.613 -7.461 1 98.81 104 GLU A N 1
ATOM 780 C CA . GLU A 1 104 ? 15.312 -6.031 -7.469 1 98.81 104 GLU A CA 1
ATOM 781 C C . GLU A 1 104 ? 14.289 -6.359 -6.387 1 98.81 104 GLU A C 1
ATOM 783 O O . GLU A 1 104 ? 14.414 -5.906 -5.246 1 98.81 104 GLU A O 1
ATOM 788 N N . VAL A 1 105 ? 13.281 -7.094 -6.758 1 98.94 105 VAL A N 1
ATOM 789 C CA . VAL A 1 105 ? 12.227 -7.504 -5.832 1 98.94 105 VAL A CA 1
ATOM 790 C C . VAL A 1 105 ? 12.188 -9.031 -5.734 1 98.94 105 VAL A C 1
ATOM 792 O O . VAL A 1 105 ? 11.945 -9.719 -6.727 1 98.94 105 VAL A O 1
ATOM 795 N N . GLU A 1 106 ? 12.438 -9.523 -4.566 1 98.94 106 GLU A N 1
ATOM 796 C CA . GLU A 1 106 ? 12.461 -10.961 -4.328 1 98.94 106 GLU A CA 1
ATOM 797 C C . GLU A 1 106 ? 11.375 -11.375 -3.344 1 98.94 106 GLU A C 1
ATOM 799 O O . GLU A 1 106 ? 11.258 -10.805 -2.258 1 98.94 106 GLU A O 1
ATOM 804 N N . ALA A 1 107 ? 10.594 -12.312 -3.729 1 98.94 107 ALA A N 1
ATOM 805 C CA . ALA A 1 107 ? 9.555 -12.859 -2.859 1 98.94 107 ALA A CA 1
ATOM 806 C C . ALA A 1 107 ? 9.781 -14.344 -2.605 1 98.94 107 ALA A C 1
ATOM 808 O O . ALA A 1 107 ? 10.055 -15.109 -3.535 1 98.94 107 ALA A O 1
ATOM 809 N N . LYS A 1 108 ? 9.602 -14.742 -1.342 1 98.88 108 LYS A N 1
ATOM 810 C CA . LYS A 1 108 ? 9.781 -16.141 -0.937 1 98.88 108 LYS A CA 1
ATOM 811 C C . LYS A 1 108 ? 8.719 -16.562 0.07 1 98.88 108 LYS A C 1
ATOM 813 O O . LYS A 1 108 ? 8.555 -15.922 1.113 1 98.88 108 LYS A O 1
ATOM 818 N N . VAL A 1 109 ? 8.078 -17.656 -0.228 1 98.88 109 VAL A N 1
ATOM 819 C CA . VAL A 1 109 ? 7.164 -18.234 0.753 1 98.88 109 VAL A CA 1
ATOM 820 C C . VAL A 1 109 ? 7.957 -18.75 1.948 1 98.88 109 VAL A C 1
ATOM 822 O O . VAL A 1 109 ? 8.93 -19.5 1.779 1 98.88 109 VAL A O 1
ATOM 825 N N . VAL A 1 110 ? 7.5 -18.406 3.139 1 98.75 110 VAL A N 1
ATOM 826 C CA . VAL A 1 110 ? 8.289 -18.766 4.309 1 98.75 110 VAL A CA 1
ATOM 827 C C . VAL A 1 110 ? 7.43 -19.562 5.285 1 98.75 110 VAL A C 1
ATOM 829 O O . VAL A 1 110 ? 7.926 -20.047 6.305 1 98.75 110 VAL A O 1
ATOM 832 N N . GLY A 1 111 ? 6.164 -19.688 4.984 1 97.62 111 GLY A N 1
ATOM 833 C CA . GLY A 1 111 ? 5.254 -20.469 5.809 1 97.62 111 GLY A CA 1
ATOM 834 C C . GLY A 1 111 ? 3.99 -20.891 5.078 1 97.62 111 GLY A C 1
ATOM 835 O O . GLY A 1 111 ? 3.449 -20.109 4.281 1 97.62 111 GLY A O 1
ATOM 836 N N . ASP A 1 112 ? 3.553 -22.047 5.316 1 95.38 112 ASP A N 1
ATOM 837 C CA . ASP A 1 112 ? 2.309 -22.594 4.781 1 95.38 112 ASP A CA 1
ATOM 838 C C . ASP A 1 112 ? 1.541 -23.375 5.848 1 95.38 112 ASP A C 1
ATOM 840 O O . ASP A 1 112 ? 1.963 -24.453 6.258 1 95.38 112 ASP A O 1
ATOM 844 N N . LYS A 1 113 ? 0.531 -22.844 6.18 1 92.5 113 LYS A N 1
ATOM 845 C CA . LYS A 1 113 ? -0.299 -23.469 7.195 1 92.5 113 LYS A CA 1
ATOM 846 C C . LYS A 1 113 ? -1.605 -23.984 6.598 1 92.5 113 LYS A C 1
ATOM 848 O O . LYS A 1 113 ? -2.631 -24.047 7.281 1 92.5 113 LYS A O 1
ATOM 853 N N . GLY A 1 114 ? -1.543 -24.25 5.32 1 91.31 114 GLY A N 1
ATOM 854 C CA . GLY A 1 114 ? -2.717 -24.703 4.59 1 91.31 114 GLY A CA 1
ATOM 855 C C . GLY A 1 114 ? -3.549 -23.562 4.035 1 91.31 114 GLY A C 1
ATOM 856 O O . GLY A 1 114 ? -3.281 -23.078 2.939 1 91.31 114 GLY A O 1
ATOM 857 N N . ARG A 1 115 ? -4.426 -23.078 4.91 1 93.38 115 ARG A N 1
ATOM 858 C CA . ARG A 1 115 ? -5.309 -22 4.461 1 93.38 115 ARG A CA 1
ATOM 859 C C . ARG A 1 115 ? -4.57 -20.672 4.418 1 93.38 115 ARG A C 1
ATOM 861 O O . ARG A 1 115 ? -4.93 -19.781 3.645 1 93.38 115 ARG A O 1
ATOM 868 N N . ILE A 1 116 ? -3.6 -20.547 5.27 1 96.88 116 ILE A N 1
ATOM 869 C CA . ILE A 1 116 ? -2.869 -19.297 5.348 1 96.88 116 ILE A CA 1
ATOM 870 C C . ILE A 1 116 ? -1.404 -19.516 4.98 1 96.88 116 ILE A C 1
ATOM 872 O O . ILE A 1 116 ? -0.801 -20.516 5.398 1 96.88 116 ILE A O 1
ATOM 876 N N . THR A 1 117 ? -0.888 -18.719 4.16 1 98.31 117 THR A N 1
ATOM 877 C CA . THR A 1 117 ? 0.488 -18.781 3.68 1 98.31 117 THR A CA 1
ATOM 878 C C . THR A 1 117 ? 1.2 -17.453 3.916 1 98.31 117 THR A C 1
ATOM 880 O O . THR A 1 117 ? 0.593 -16.391 3.791 1 98.31 117 THR A O 1
ATOM 883 N N . SER A 1 118 ? 2.434 -17.516 4.305 1 98.69 118 SER A N 1
ATOM 884 C CA . SER A 1 118 ? 3.213 -16.312 4.527 1 98.69 118 SER A CA 1
ATOM 885 C C . SER A 1 118 ? 4.352 -16.188 3.52 1 98.69 118 SER A C 1
ATOM 887 O O . SER A 1 118 ? 4.93 -17.188 3.107 1 98.69 118 SER A O 1
ATOM 889 N N . VAL A 1 119 ? 4.645 -14.945 3.16 1 98.88 119 VAL A N 1
ATOM 890 C CA . VAL A 1 119 ? 5.672 -14.641 2.174 1 98.88 119 VAL A CA 1
ATOM 891 C C . VAL A 1 119 ? 6.508 -13.453 2.65 1 98.88 119 VAL A C 1
ATOM 893 O O . VAL A 1 119 ? 5.984 -12.531 3.277 1 98.88 119 VAL A O 1
ATOM 896 N N . LEU A 1 120 ? 7.781 -13.57 2.451 1 98.94 120 LEU A N 1
ATOM 897 C CA . LEU A 1 120 ? 8.711 -12.469 2.654 1 98.94 120 LEU A CA 1
ATOM 898 C C . LEU A 1 120 ? 9.109 -11.836 1.322 1 98.94 120 LEU A C 1
ATOM 900 O O . LEU A 1 120 ? 9.391 -12.547 0.354 1 98.94 120 LEU A O 1
ATOM 904 N N . VAL A 1 121 ? 9.07 -10.516 1.2 1 98.94 121 VAL A N 1
ATOM 905 C CA . VAL A 1 121 ? 9.438 -9.789 -0.014 1 98.94 121 VAL A CA 1
ATOM 906 C C . VAL A 1 121 ? 10.523 -8.766 0.306 1 98.94 121 VAL A C 1
ATOM 908 O O . VAL A 1 121 ? 10.336 -7.898 1.162 1 98.94 121 VAL A O 1
ATOM 911 N N . GLU A 1 122 ? 11.602 -8.867 -0.327 1 98.94 122 GLU A N 1
ATOM 912 C CA . GLU A 1 122 ? 12.688 -7.895 -0.198 1 98.94 122 GLU A CA 1
ATOM 913 C C . GLU A 1 122 ? 12.805 -7.027 -1.447 1 98.94 122 GLU A C 1
ATOM 915 O O . GLU A 1 122 ? 12.742 -7.535 -2.57 1 98.94 122 GLU A O 1
ATOM 920 N N . VAL A 1 123 ? 12.922 -5.766 -1.278 1 98.94 123 VAL A N 1
ATOM 921 C CA . VAL A 1 123 ? 13.25 -4.816 -2.334 1 98.94 123 VAL A CA 1
ATOM 922 C C . VAL A 1 123 ? 14.672 -4.289 -2.135 1 98.94 123 VAL A C 1
ATOM 924 O O . VAL A 1 123 ? 14.977 -3.699 -1.099 1 98.94 123 VAL A O 1
ATOM 927 N N . ARG A 1 124 ? 15.484 -4.469 -3.107 1 98.88 124 ARG A N 1
ATOM 928 C CA . ARG A 1 124 ? 16.875 -4.055 -2.998 1 98.88 124 ARG A CA 1
ATOM 929 C C . ARG A 1 124 ? 17.281 -3.172 -4.176 1 98.88 124 ARG A C 1
ATOM 931 O O . ARG A 1 124 ? 16.828 -3.379 -5.301 1 98.88 124 ARG A O 1
ATOM 938 N N . ARG A 1 125 ? 18.109 -2.264 -3.844 1 98.69 125 ARG A N 1
ATOM 939 C CA . ARG A 1 125 ? 18.719 -1.449 -4.895 1 98.69 125 ARG A CA 1
ATOM 940 C C . ARG A 1 125 ? 19.672 -2.279 -5.754 1 98.69 125 ARG A C 1
ATOM 942 O O . ARG A 1 125 ? 20.594 -2.906 -5.234 1 98.69 125 ARG A O 1
ATOM 949 N N . LYS A 1 126 ? 19.5 -2.23 -6.98 1 97.75 126 LYS A N 1
ATOM 950 C CA . LYS A 1 126 ? 20.266 -3.109 -7.848 1 97.75 126 LYS A CA 1
ATOM 951 C C . LYS A 1 126 ? 21.734 -2.701 -7.867 1 97.75 126 LYS A C 1
ATOM 953 O O . LYS A 1 126 ? 22.625 -3.555 -7.965 1 97.75 126 LYS A O 1
ATOM 958 N N . SER A 1 127 ? 21.953 -1.418 -7.805 1 97.12 127 SER A N 1
ATOM 959 C CA . SER A 1 127 ? 23.297 -0.885 -7.992 1 97.12 127 SER A CA 1
ATOM 960 C C . SER A 1 127 ? 24.234 -1.329 -6.867 1 97.12 127 SER A C 1
ATOM 962 O O . SER A 1 127 ? 25.422 -1.519 -7.086 1 97.12 127 SER A O 1
ATOM 964 N N . ASN A 1 128 ? 23.734 -1.573 -5.637 1 97.75 128 ASN A N 1
ATOM 965 C CA . ASN A 1 128 ? 24.672 -1.844 -4.543 1 97.75 128 ASN A CA 1
ATOM 966 C C . ASN A 1 128 ? 24.109 -2.895 -3.586 1 97.75 128 ASN A C 1
ATOM 968 O O . ASN A 1 128 ? 24.75 -3.211 -2.574 1 97.75 128 ASN A O 1
ATOM 972 N N . GLY A 1 129 ? 22.953 -3.355 -3.828 1 98.06 129 GLY A N 1
ATOM 973 C CA . GLY A 1 129 ? 22.375 -4.43 -3.033 1 98.06 129 GLY A CA 1
ATOM 974 C C . GLY A 1 129 ? 21.719 -3.943 -1.754 1 98.06 129 GLY A C 1
ATOM 975 O O . GLY A 1 129 ? 21.203 -4.742 -0.975 1 98.06 129 GLY A O 1
ATOM 976 N N . GLU A 1 130 ? 21.625 -2.627 -1.589 1 98.38 130 GLU A N 1
ATOM 977 C CA . GLU A 1 130 ? 21.047 -2.062 -0.378 1 98.38 130 GLU A CA 1
ATOM 978 C C . GLU A 1 130 ? 19.578 -2.459 -0.242 1 98.38 130 GLU A C 1
ATOM 980 O O . GLU A 1 130 ? 18.812 -2.402 -1.214 1 98.38 130 GLU A O 1
ATOM 985 N N . LEU A 1 131 ? 19.234 -2.889 1.006 1 98.81 131 LEU A N 1
ATOM 986 C CA . LEU A 1 131 ? 17.828 -3.184 1.289 1 98.81 131 LEU A CA 1
ATOM 987 C C . LEU A 1 131 ? 17.016 -1.898 1.397 1 98.81 131 LEU A C 1
ATOM 989 O O . LEU A 1 131 ? 17.281 -1.064 2.268 1 98.81 131 LEU A O 1
ATOM 993 N N . ILE A 1 132 ? 16.062 -1.741 0.524 1 98.75 132 ILE A N 1
ATOM 994 C CA . ILE A 1 132 ? 15.211 -0.558 0.485 1 98.75 132 ILE A CA 1
ATOM 995 C C . ILE A 1 132 ? 13.969 -0.787 1.343 1 98.75 132 ILE A C 1
ATOM 997 O O . ILE A 1 132 ? 13.539 0.109 2.072 1 98.75 132 ILE A O 1
ATOM 1001 N N . ALA A 1 133 ? 13.391 -1.973 1.258 1 98.94 133 ALA A N 1
ATOM 1002 C CA . ALA A 1 133 ? 12.18 -2.307 2 1 98.94 133 ALA A CA 1
ATOM 1003 C C . ALA A 1 133 ? 12.078 -3.812 2.238 1 98.94 133 ALA A C 1
ATOM 1005 O O . ALA A 1 133 ? 12.609 -4.605 1.457 1 98.94 133 ALA A O 1
ATOM 1006 N N . LEU A 1 134 ? 11.469 -4.16 3.322 1 98.94 134 LEU A N 1
ATOM 1007 C CA . LEU A 1 134 ? 11.164 -5.535 3.693 1 98.94 134 LEU A CA 1
ATOM 1008 C C . LEU A 1 134 ? 9.672 -5.707 3.975 1 98.94 134 LEU A C 1
ATOM 1010 O O . LEU A 1 134 ? 9.125 -5.047 4.859 1 98.94 134 LEU A O 1
ATOM 1014 N N . GLY A 1 135 ? 9.047 -6.531 3.189 1 98.88 135 GLY A N 1
ATOM 1015 C CA . GLY A 1 135 ? 7.641 -6.836 3.379 1 98.88 135 GLY A CA 1
ATOM 1016 C C . GLY A 1 135 ? 7.395 -8.242 3.895 1 98.88 135 GLY A C 1
ATOM 1017 O O . GLY A 1 135 ? 8.078 -9.18 3.488 1 98.88 135 GLY A O 1
ATOM 1018 N N . LYS A 1 136 ? 6.508 -8.367 4.82 1 98.81 136 LYS A N 1
ATOM 1019 C CA . LYS A 1 136 ? 5.957 -9.641 5.266 1 98.81 136 LYS A CA 1
ATOM 1020 C C . LYS A 1 136 ? 4.438 -9.68 5.098 1 98.81 136 LYS A C 1
ATOM 1022 O O . LYS A 1 136 ? 3.742 -8.758 5.531 1 98.81 136 LYS A O 1
ATOM 1027 N N . GLN A 1 137 ? 4.008 -10.719 4.496 1 98.81 137 GLN A N 1
ATOM 1028 C CA . GLN A 1 137 ? 2.582 -10.75 4.195 1 98.81 137 GLN A CA 1
ATOM 1029 C C . GLN A 1 137 ? 1.991 -12.133 4.473 1 98.81 137 GLN A C 1
ATOM 1031 O O . GLN A 1 137 ? 2.619 -13.148 4.18 1 98.81 137 GLN A O 1
ATOM 1036 N N . TRP A 1 138 ? 0.849 -12.141 5.066 1 98.69 138 TRP A N 1
ATOM 1037 C CA . TRP A 1 138 ? 0.022 -13.336 5.227 1 98.69 138 TRP A CA 1
ATOM 1038 C C . TRP A 1 138 ? -1.199 -13.273 4.316 1 98.69 138 TRP A C 1
ATOM 1040 O O . TRP A 1 138 ? -1.883 -12.25 4.246 1 98.69 138 TRP A O 1
ATOM 1050 N N . MET A 1 139 ? -1.458 -14.336 3.59 1 98.19 139 MET A N 1
ATOM 1051 C CA . MET A 1 139 ? -2.611 -14.422 2.699 1 98.19 139 MET A CA 1
ATOM 1052 C C . MET A 1 139 ? -3.379 -15.719 2.92 1 98.19 139 MET A C 1
ATOM 1054 O O . MET A 1 139 ? -2.787 -16.75 3.258 1 98.19 139 MET A O 1
ATOM 1058 N N . ALA A 1 140 ? -4.703 -15.648 2.701 1 97.5 140 ALA A N 1
ATOM 1059 C CA . ALA A 1 140 ? -5.555 -16.781 3.025 1 97.5 140 ALA A CA 1
ATOM 1060 C C . ALA A 1 140 ? -6.418 -17.188 1.831 1 97.5 140 ALA A C 1
ATOM 1062 O O . ALA A 1 140 ? -6.883 -16.328 1.081 1 97.5 140 ALA A O 1
ATOM 1063 N N . SER A 1 141 ? -6.602 -18.484 1.722 1 94.19 141 SER A N 1
ATOM 1064 C CA . SER A 1 141 ? -7.535 -18.984 0.723 1 94.19 141 SER A CA 1
ATOM 1065 C C . SER A 1 141 ? -8.984 -18.828 1.181 1 94.19 141 SER A C 1
ATOM 1067 O O . SER A 1 141 ? -9.266 -18.844 2.381 1 94.19 141 SER A O 1
ATOM 1069 N N . HIS A 1 142 ? -9.875 -18.547 0.268 1 81.12 142 HIS A N 1
ATOM 1070 C CA . HIS A 1 142 ? -11.289 -18.453 0.604 1 81.12 142 HIS A CA 1
ATOM 1071 C C . HIS A 1 142 ? -11.844 -19.828 0.986 1 81.12 142 HIS A C 1
ATOM 1073 O O . HIS A 1 142 ? -11.383 -20.859 0.482 1 81.12 142 HIS A O 1
ATOM 1079 N N . ASN A 1 143 ? -12.555 -19.984 2.141 1 64.19 143 ASN A N 1
ATOM 1080 C CA . ASN A 1 143 ? -13.133 -21.219 2.67 1 64.19 143 ASN A CA 1
ATOM 1081 C C . ASN A 1 143 ? -13.727 -22.078 1.561 1 64.19 143 ASN A C 1
ATOM 1083 O O . ASN A 1 143 ? -13.914 -23.281 1.741 1 64.19 143 ASN A O 1
ATOM 1087 N N . ASN A 1 144 ? -14.32 -21.594 0.562 1 50.75 144 ASN A N 1
ATOM 1088 C CA . ASN A 1 144 ? -15.125 -22.516 -0.231 1 50.75 144 ASN A CA 1
ATOM 1089 C C . ASN A 1 144 ? -14.25 -23.547 -0.944 1 50.75 144 ASN A C 1
ATOM 1091 O O . ASN A 1 144 ? -14.68 -24.156 -1.927 1 50.75 144 ASN A O 1
ATOM 1095 N N . SER A 1 145 ? -13.039 -23.547 -0.794 1 43.19 145 SER A N 1
ATOM 1096 C CA . SER A 1 145 ? -12.406 -24.672 -1.47 1 43.19 145 SER A CA 1
ATOM 1097 C C . SER A 1 145 ? -12.758 -26 -0.796 1 43.19 145 SER A C 1
ATOM 1099 O O . SER A 1 145 ? -12.188 -26.344 0.244 1 43.19 145 SER A O 1
ATOM 1101 N N . ASN A 1 146 ? -13.953 -26.281 -0.589 1 37.81 146 ASN A N 1
ATOM 1102 C CA . ASN A 1 146 ? -14.477 -27.594 -0.239 1 37.81 146 ASN A CA 1
ATOM 1103 C C . ASN A 1 146 ? -13.703 -28.703 -0.945 1 37.81 146 ASN A C 1
ATOM 1105 O O . ASN A 1 146 ? -13.805 -28.859 -2.164 1 37.81 146 ASN A O 1
ATOM 1109 N N . LYS A 1 147 ? -12.539 -29 -0.617 1 40.03 147 LYS A N 1
ATOM 1110 C CA . LYS A 1 147 ? -12.102 -30.344 -0.961 1 40.03 147 LYS A CA 1
ATOM 1111 C C . LYS A 1 147 ? -13.203 -31.375 -0.701 1 40.03 147 LYS A C 1
ATOM 1113 O O . LYS A 1 147 ? -13.68 -31.5 0.427 1 40.03 147 LYS A O 1
ATOM 1118 N N . ALA A 1 148 ? -13.992 -31.859 -1.657 1 33.84 148 ALA A N 1
ATOM 1119 C CA . ALA A 1 148 ? -14.82 -33.062 -1.611 1 33.84 148 ALA A CA 1
ATOM 1120 C C . ALA A 1 148 ? -14.102 -34.188 -0.879 1 33.84 148 ALA A C 1
ATOM 1122 O O . ALA A 1 148 ? -13.07 -34.688 -1.347 1 33.84 148 ALA A O 1
ATOM 1123 N N . SER A 1 149 ? -13.891 -34.156 0.392 1 34.81 149 SER A N 1
ATOM 1124 C CA . SER A 1 149 ? -13.547 -35.438 0.997 1 34.81 149 SER A CA 1
ATOM 1125 C C . SER A 1 149 ? -14.297 -36.594 0.32 1 34.81 149 SER A C 1
ATOM 1127 O O . SER A 1 149 ? -15.531 -36.594 0.302 1 34.81 149 SER A O 1
ATOM 1129 N N . LYS A 1 150 ? -13.852 -37.062 -0.757 1 29.95 150 LYS A N 1
ATOM 1130 C CA . LYS A 1 150 ? -14.273 -38.375 -1.233 1 29.95 150 LYS A CA 1
ATOM 1131 C C . LYS A 1 150 ? -14.367 -39.375 -0.083 1 29.95 150 LYS A C 1
ATOM 1133 O O . LYS A 1 150 ? -13.344 -39.719 0.511 1 29.95 150 LYS A O 1
ATOM 1138 N N . LEU A 1 151 ? -15.359 -39.219 0.803 1 26.67 151 LEU A N 1
ATOM 1139 C CA . LEU A 1 151 ? -15.805 -40.531 1.278 1 26.67 151 LEU A CA 1
ATOM 1140 C C . LEU A 1 151 ? -16.344 -41.375 0.128 1 26.67 151 LEU A C 1
ATOM 1142 O O . LEU A 1 151 ? -17.062 -40.844 -0.742 1 26.67 151 LEU A O 1
ATOM 1146 N N . MET B 1 1 ? -3.412 35.188 7.586 1 50.25 1 MET B N 1
ATOM 1147 C CA . MET B 1 1 ? -3.34 34.406 8.828 1 50.25 1 MET B CA 1
ATOM 1148 C C . MET B 1 1 ? -2.631 33.094 8.609 1 50.25 1 MET B C 1
ATOM 1150 O O . MET B 1 1 ? -2.809 32.438 7.57 1 50.25 1 MET B O 1
ATOM 1154 N N . GLU B 1 2 ? -1.473 32.844 9.195 1 65.5 2 GLU B N 1
ATOM 1155 C CA . GLU B 1 2 ? -0.592 31.703 9.023 1 65.5 2 GLU B CA 1
ATOM 1156 C C . GLU B 1 2 ? -1.36 30.391 9.172 1 65.5 2 GLU B C 1
ATOM 1158 O O . GLU B 1 2 ? -2.104 30.203 10.141 1 65.5 2 GLU B O 1
ATOM 1163 N N . GLU B 1 3 ? -1.687 29.641 8.172 1 82.75 3 GLU B N 1
ATOM 1164 C CA . GLU B 1 3 ? -2.426 28.375 8.219 1 82.75 3 GLU B CA 1
ATOM 1165 C C . GLU B 1 3 ? -1.869 27.453 9.297 1 82.75 3 GLU B C 1
ATOM 1167 O O . GLU B 1 3 ? -0.654 27.281 9.414 1 82.75 3 GLU B O 1
ATOM 1172 N N . ASN B 1 4 ? -2.672 27.203 10.328 1 93.75 4 ASN B N 1
ATOM 1173 C CA . ASN B 1 4 ? -2.205 26.25 11.328 1 93.75 4 ASN B CA 1
ATOM 1174 C C . ASN B 1 4 ? -1.997 24.859 10.719 1 93.75 4 ASN B C 1
ATOM 1176 O O . ASN B 1 4 ? -2.395 24.609 9.586 1 93.75 4 ASN B O 1
ATOM 1180 N N . PRO B 1 5 ? -1.328 24.078 11.352 1 96.94 5 PRO B N 1
ATOM 1181 C CA . PRO B 1 5 ? -0.962 22.766 10.812 1 96.94 5 PRO B CA 1
ATOM 1182 C C . PRO B 1 5 ? -2.176 21.938 10.383 1 96.94 5 PRO B C 1
ATOM 1184 O O . PRO B 1 5 ? -2.1 21.203 9.398 1 96.94 5 PRO B O 1
ATOM 1187 N N . VAL B 1 6 ? -3.273 22.031 11.055 1 98.19 6 VAL B N 1
ATOM 1188 C CA . VAL B 1 6 ? -4.492 21.312 10.695 1 98.19 6 VAL B CA 1
ATOM 1189 C C . VAL B 1 6 ? -4.984 21.781 9.328 1 98.19 6 VAL B C 1
ATOM 1191 O O . VAL B 1 6 ? -5.297 20.969 8.461 1 98.19 6 VAL B O 1
ATOM 1194 N N . GLN B 1 7 ? -5 23.047 9.117 1 97.75 7 GLN B N 1
ATOM 1195 C CA . GLN B 1 7 ? -5.441 23.625 7.852 1 97.75 7 GLN B CA 1
ATOM 1196 C C . GLN B 1 7 ? -4.5 23.234 6.715 1 97.75 7 GLN B C 1
ATOM 1198 O O . GLN B 1 7 ? -4.945 22.906 5.613 1 97.75 7 GLN B O 1
ATOM 1203 N N . SER B 1 8 ? -3.227 23.359 7.016 1 97.62 8 SER B N 1
ATOM 1204 C CA . SER B 1 8 ? -2.232 23 6.008 1 97.62 8 SER B CA 1
ATOM 1205 C C . SER B 1 8 ? -2.34 21.531 5.621 1 97.62 8 SER B C 1
ATOM 1207 O O . SER B 1 8 ? -2.232 21.172 4.445 1 97.62 8 SER B O 1
ATOM 1209 N N . SER B 1 9 ? -2.502 20.672 6.594 1 97.69 9 SER B N 1
ATOM 1210 C CA . SER B 1 9 ? -2.652 19.25 6.352 1 97.69 9 SER B CA 1
ATOM 1211 C C . SER B 1 9 ? -3.896 18.953 5.52 1 97.69 9 SER B C 1
ATOM 1213 O O . SER B 1 9 ? -3.854 18.141 4.594 1 97.69 9 SER B O 1
ATOM 1215 N N . ASN B 1 10 ? -5.012 19.609 5.848 1 98.06 10 ASN B N 1
ATOM 1216 C CA . ASN B 1 10 ? -6.242 19.453 5.082 1 98.06 10 ASN B CA 1
ATOM 1217 C C . ASN B 1 10 ? -6.051 19.844 3.621 1 98.06 10 ASN B C 1
ATOM 1219 O O . ASN B 1 10 ? -6.484 19.125 2.715 1 98.06 10 ASN B O 1
ATOM 1223 N N . ARG B 1 11 ? -5.422 20.969 3.48 1 97.19 11 ARG B N 1
ATOM 1224 C CA . ARG B 1 11 ? -5.172 21.438 2.121 1 97.19 11 ARG B CA 1
ATOM 1225 C C . ARG B 1 11 ? -4.305 20.438 1.35 1 97.19 11 ARG B C 1
ATOM 1227 O O . ARG B 1 11 ? -4.574 20.156 0.182 1 97.19 11 ARG B O 1
ATOM 1234 N N . TRP B 1 12 ? -3.307 19.984 1.978 1 96.19 12 TRP B N 1
ATOM 1235 C CA . TRP B 1 12 ? -2.4 19.016 1.36 1 96.19 12 TRP B CA 1
ATOM 1236 C C . TRP B 1 12 ? -3.156 17.781 0.903 1 96.19 12 TRP B C 1
ATOM 1238 O O . TRP B 1 12 ? -3.027 17.359 -0.248 1 96.19 12 TRP B O 1
ATOM 1248 N N . LEU B 1 13 ? -3.945 17.188 1.757 1 97.31 13 LEU B N 1
ATOM 1249 C CA . LEU B 1 13 ? -4.695 15.969 1.453 1 97.31 13 LEU B CA 1
ATOM 1250 C C . LEU B 1 13 ? -5.746 16.234 0.377 1 97.31 13 LEU B C 1
ATOM 1252 O O . LEU B 1 13 ? -5.949 15.406 -0.515 1 97.31 13 LEU B O 1
ATOM 1256 N N . GLU B 1 14 ? -6.371 17.359 0.431 1 96.56 14 GLU B N 1
ATOM 1257 C CA . GLU B 1 14 ? -7.344 17.75 -0.586 1 96.56 14 GLU B CA 1
ATOM 1258 C C . GLU B 1 14 ? -6.684 17.891 -1.954 1 96.56 14 GLU B C 1
ATOM 1260 O O . GLU B 1 14 ? -7.25 17.5 -2.973 1 96.56 14 GLU B O 1
ATOM 1265 N N . ASP B 1 15 ? -5.535 18.516 -1.936 1 95.12 15 ASP B N 1
ATOM 1266 C CA . ASP B 1 15 ? -4.785 18.672 -3.178 1 95.12 15 ASP B CA 1
ATOM 1267 C C . ASP B 1 15 ? -4.484 17.312 -3.811 1 95.12 15 ASP B C 1
ATOM 1269 O O . ASP B 1 15 ? -4.609 17.156 -5.027 1 95.12 15 ASP B O 1
ATOM 1273 N N . LEU B 1 16 ? -4.133 16.344 -3.012 1 93.19 16 LEU B N 1
ATOM 1274 C CA . LEU B 1 16 ? -3.902 14.992 -3.523 1 93.19 16 LEU B CA 1
ATOM 1275 C C . LEU B 1 16 ? -5.172 14.422 -4.145 1 93.19 16 LEU B C 1
ATOM 1277 O O . LEU B 1 16 ? -5.137 13.875 -5.246 1 93.19 16 LEU B O 1
ATOM 1281 N N . SER B 1 17 ? -6.25 14.617 -3.482 1 93.19 17 SER B N 1
ATOM 1282 C CA . SER B 1 17 ? -7.527 14.062 -3.92 1 93.19 17 SER B CA 1
ATOM 1283 C C . SER B 1 17 ? -8.023 14.742 -5.191 1 93.19 17 SER B C 1
ATOM 1285 O O . SER B 1 17 ? -8.773 14.148 -5.965 1 93.19 17 SER B O 1
ATOM 1287 N N . ASN B 1 18 ? -7.598 15.961 -5.375 1 92.44 18 ASN B N 1
ATOM 1288 C CA . ASN B 1 18 ? -8.055 16.734 -6.523 1 92.44 18 ASN B CA 1
ATOM 1289 C C . ASN B 1 18 ? -7.098 16.594 -7.707 1 92.44 18 ASN B C 1
ATOM 1291 O O . ASN B 1 18 ? -7.234 17.312 -8.703 1 92.44 18 ASN B O 1
ATOM 1295 N N . GLY B 1 19 ? -6.172 15.758 -7.559 1 86.75 19 GLY B N 1
ATOM 1296 C CA . GLY B 1 19 ? -5.316 15.43 -8.688 1 86.75 19 GLY B CA 1
ATOM 1297 C C . GLY B 1 19 ? -4.051 16.266 -8.742 1 86.75 19 GLY B C 1
ATOM 1298 O O . GLY B 1 19 ? -3.348 16.266 -9.75 1 86.75 19 GLY B O 1
ATOM 1299 N N . LEU B 1 20 ? -3.834 17.125 -7.762 1 81.06 20 LEU B N 1
ATOM 1300 C CA . LEU B 1 20 ? -2.621 17.938 -7.73 1 81.06 20 LEU B CA 1
ATOM 1301 C C . LEU B 1 20 ? -1.432 17.109 -7.242 1 81.06 20 LEU B C 1
ATOM 1303 O O . LEU B 1 20 ? -0.295 17.594 -7.262 1 81.06 20 LEU B O 1
ATOM 1307 N N . GLY B 1 21 ? -1.658 15.945 -6.918 1 76.12 21 GLY B N 1
ATOM 1308 C CA . GLY B 1 21 ? -0.557 15.039 -6.645 1 76.12 21 GLY B CA 1
ATOM 1309 C C . GLY B 1 21 ? -0.053 14.32 -7.887 1 76.12 21 GLY B C 1
ATOM 1310 O O . GLY B 1 21 ? -0.132 14.852 -8.992 1 76.12 21 GLY B O 1
ATOM 1311 N N . HIS B 1 22 ? 0.586 13.242 -7.68 1 84.5 22 HIS B N 1
ATOM 1312 C CA . HIS B 1 22 ? 1.044 12.453 -8.812 1 84.5 22 HIS B CA 1
ATOM 1313 C C . HIS B 1 22 ? -0.012 11.445 -9.242 1 84.5 22 HIS B C 1
ATOM 1315 O O . HIS B 1 22 ? -1.014 11.25 -8.547 1 84.5 22 HIS B O 1
ATOM 1321 N N . GLN B 1 23 ? 0.237 10.859 -10.32 1 83.81 23 GLN B N 1
ATOM 1322 C CA . GLN B 1 23 ? -0.776 10.062 -11 1 83.81 23 GLN B CA 1
ATOM 1323 C C . GLN B 1 23 ? -1.344 8.992 -10.07 1 83.81 23 GLN B C 1
ATOM 1325 O O . GLN B 1 23 ? -2.562 8.836 -9.969 1 83.81 23 GLN B O 1
ATOM 1330 N N . LEU B 1 24 ? -0.522 8.328 -9.359 1 88.75 24 LEU B N 1
ATOM 1331 C CA . LEU B 1 24 ? -0.982 7.238 -8.508 1 88.75 24 LEU B CA 1
ATOM 1332 C C . LEU B 1 24 ? -1.917 7.758 -7.422 1 88.75 24 LEU B C 1
ATOM 1334 O O . LEU B 1 24 ? -3.014 7.227 -7.23 1 88.75 24 LEU B O 1
ATOM 1338 N N . GLU B 1 25 ? -1.537 8.812 -6.762 1 90.5 25 GLU B N 1
ATOM 1339 C CA . GLU B 1 25 ? -2.344 9.359 -5.676 1 90.5 25 GLU B CA 1
ATOM 1340 C C . GLU B 1 25 ? -3.615 10.008 -6.207 1 90.5 25 GLU B C 1
ATOM 1342 O O . GLU B 1 25 ? -4.668 9.945 -5.566 1 90.5 25 GLU B O 1
ATOM 1347 N N . ALA B 1 26 ? -3.496 10.594 -7.352 1 89.75 26 ALA B N 1
ATOM 1348 C CA . ALA B 1 26 ? -4.66 11.227 -7.969 1 89.75 26 ALA B CA 1
ATOM 1349 C C . ALA B 1 26 ? -5.77 10.203 -8.211 1 89.75 26 ALA B C 1
ATOM 1351 O O . ALA B 1 26 ? -6.934 10.453 -7.895 1 89.75 26 ALA B O 1
ATOM 1352 N N . ILE B 1 27 ? -5.359 9.094 -8.695 1 90.69 27 ILE B N 1
ATOM 1353 C CA . ILE B 1 27 ? -6.352 8.07 -9.023 1 90.69 27 ILE B CA 1
ATOM 1354 C C . ILE B 1 27 ? -6.82 7.379 -7.742 1 90.69 27 ILE B C 1
ATOM 1356 O O . ILE B 1 27 ? -8 7.047 -7.609 1 90.69 27 ILE B O 1
ATOM 1360 N N . THR B 1 28 ? -5.957 7.219 -6.797 1 94.75 28 THR B N 1
ATOM 1361 C CA . THR B 1 28 ? -6.254 6.438 -5.602 1 94.75 28 THR B CA 1
ATOM 1362 C C . THR B 1 28 ? -7.137 7.23 -4.645 1 94.75 28 THR B C 1
ATOM 1364 O O . THR B 1 28 ? -8.016 6.668 -3.99 1 94.75 28 THR B O 1
ATOM 1367 N N . LEU B 1 29 ? -6.969 8.555 -4.621 1 95.94 29 LEU B N 1
ATOM 1368 C CA . LEU B 1 29 ? -7.633 9.375 -3.617 1 95.94 29 LEU B CA 1
ATOM 1369 C C . LEU B 1 29 ? -8.812 10.125 -4.223 1 95.94 29 LEU B C 1
ATOM 1371 O O . LEU B 1 29 ? -9.461 10.93 -3.545 1 95.94 29 LEU B O 1
ATOM 1375 N N . GLU B 1 30 ? -9 9.836 -5.469 1 94 30 GLU B N 1
ATOM 1376 C CA . GLU B 1 30 ? -10.086 10.555 -6.137 1 94 30 GLU B CA 1
ATOM 1377 C C . GLU B 1 30 ? -11.398 10.406 -5.375 1 94 30 GLU B C 1
ATOM 1379 O O . GLU B 1 30 ? -11.828 9.281 -5.078 1 94 30 GLU B O 1
ATOM 1384 N N . GLY B 1 31 ? -11.984 11.57 -4.984 1 90.5 31 GLY B N 1
ATOM 1385 C CA . GLY B 1 31 ? -13.289 11.555 -4.344 1 90.5 31 GLY B CA 1
ATOM 1386 C C . GLY B 1 31 ? -13.211 11.531 -2.83 1 90.5 31 GLY B C 1
ATOM 1387 O O . GLY B 1 31 ? -14.242 11.516 -2.148 1 90.5 31 GLY B O 1
ATOM 1388 N N . LEU B 1 32 ? -12.07 11.5 -2.236 1 97.56 32 LEU B N 1
ATOM 1389 C CA . LEU B 1 32 ? -11.898 11.562 -0.79 1 97.56 32 LEU B CA 1
ATOM 1390 C C . LEU B 1 32 ? -12.422 12.883 -0.235 1 97.56 32 LEU B C 1
ATOM 1392 O O . LEU B 1 32 ? -12.156 13.945 -0.798 1 97.56 32 LEU B O 1
ATOM 1396 N N . LYS B 1 33 ? -13.188 12.82 0.802 1 98.12 33 LYS B N 1
ATOM 1397 C CA . LYS B 1 33 ? -13.742 14.008 1.439 1 98.12 33 LYS B CA 1
ATOM 1398 C C . LYS B 1 33 ? -13.383 14.055 2.922 1 98.12 33 LYS B C 1
ATOM 1400 O O . LYS B 1 33 ? -13.758 13.172 3.686 1 98.12 33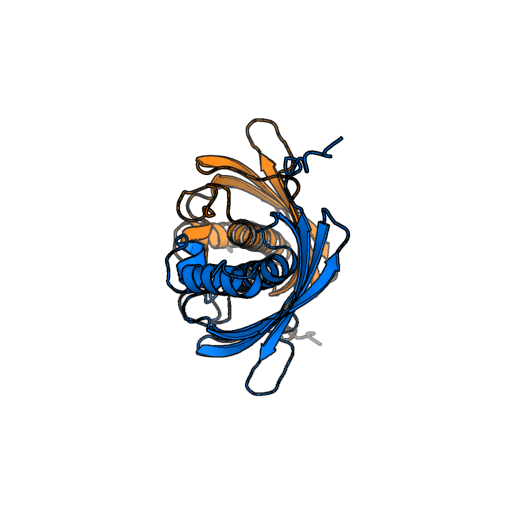 LYS B O 1
ATOM 1405 N N . ILE B 1 34 ? -12.758 15.109 3.32 1 98.69 34 ILE B N 1
ATOM 1406 C CA . ILE B 1 34 ? -12.469 15.312 4.738 1 98.69 34 ILE B CA 1
ATOM 1407 C C . ILE B 1 34 ? -13.742 15.75 5.461 1 98.69 34 ILE B C 1
ATOM 1409 O O . ILE B 1 34 ? -14.367 16.75 5.078 1 98.69 34 ILE B O 1
ATOM 1413 N N . VAL B 1 35 ? -14.07 15.047 6.508 1 98.5 35 VAL B N 1
ATOM 1414 C CA . VAL B 1 35 ? -15.297 15.32 7.25 1 98.5 35 VAL B CA 1
ATOM 1415 C C . VAL B 1 35 ? -14.969 16.062 8.539 1 98.5 35 VAL B C 1
ATOM 1417 O O . VAL B 1 35 ? -15.75 16.922 8.984 1 98.5 35 VAL B O 1
ATOM 1420 N N . LYS B 1 36 ? -13.977 15.672 9.18 1 98.69 36 LYS B N 1
ATOM 1421 C CA . LYS B 1 36 ? -13.516 16.234 10.445 1 98.69 36 LYS B CA 1
ATOM 1422 C C . LYS B 1 36 ? -11.992 16.172 10.555 1 98.69 36 LYS B C 1
ATOM 1424 O O . LYS B 1 36 ? -11.375 15.195 10.133 1 98.69 36 LYS B O 1
ATOM 1429 N N . ALA B 1 37 ? -11.5 17.297 11.094 1 98.75 37 ALA B N 1
ATOM 1430 C CA . ALA B 1 37 ? -10.062 17.297 11.328 1 98.75 37 ALA B CA 1
ATOM 1431 C C . ALA B 1 37 ? -9.703 18.188 12.523 1 98.75 37 ALA B C 1
ATOM 1433 O O . ALA B 1 37 ? -10.266 19.266 12.688 1 98.75 37 ALA B O 1
ATOM 1434 N N . HIS B 1 38 ? -8.891 17.75 13.383 1 98.5 38 HIS B N 1
ATOM 1435 C CA . HIS B 1 38 ? -8.195 18.5 14.422 1 98.5 38 HIS B CA 1
ATOM 1436 C C . HIS B 1 38 ? -6.785 17.969 14.633 1 98.5 38 HIS B C 1
ATOM 1438 O O . HIS B 1 38 ? -6.352 17.047 13.945 1 98.5 38 HIS B O 1
ATOM 1444 N N . LYS B 1 39 ? -6.117 18.609 15.523 1 98.56 39 LYS B N 1
ATOM 1445 C CA . LYS B 1 39 ? -4.715 18.25 15.719 1 98.56 39 LYS B CA 1
ATOM 1446 C C . LYS B 1 39 ? -4.566 16.75 15.977 1 98.56 39 LYS B C 1
ATOM 1448 O O . LYS B 1 39 ? -5.09 16.234 16.969 1 98.56 39 LYS B O 1
ATOM 1453 N N . GLY B 1 40 ? -3.883 16.047 15.07 1 98.69 40 GLY B N 1
ATOM 1454 C CA . GLY B 1 40 ? -3.59 14.641 15.219 1 98.69 40 GLY B CA 1
ATOM 1455 C C . GLY B 1 40 ? -4.75 13.742 14.828 1 98.69 40 GLY B C 1
ATOM 1456 O O . GLY B 1 40 ? -4.773 12.562 15.172 1 98.69 40 GLY B O 1
ATOM 1457 N N . PHE B 1 41 ? -5.695 14.281 14.172 1 98.88 41 PHE B N 1
ATOM 1458 C CA . PHE B 1 41 ? -6.898 13.516 13.867 1 98.88 41 PHE B CA 1
ATOM 1459 C C . PHE B 1 41 ? -7.504 13.961 12.539 1 98.88 41 PHE B C 1
ATOM 1461 O O . PHE B 1 41 ? -7.695 15.156 12.312 1 98.88 41 PHE B O 1
ATOM 1468 N N . VAL B 1 42 ? -7.84 12.992 11.664 1 98.88 42 VAL B N 1
ATOM 1469 C CA . VAL B 1 42 ? -8.516 13.242 10.398 1 98.88 42 VAL B CA 1
ATOM 1470 C C . VAL B 1 42 ? -9.578 12.172 10.156 1 98.88 42 VAL B C 1
ATOM 1472 O O . VAL B 1 42 ? -9.312 10.977 10.328 1 98.88 42 VAL B O 1
ATOM 1475 N N . LEU B 1 43 ? -10.758 12.547 9.836 1 98.94 43 LEU B N 1
ATOM 1476 C CA . LEU B 1 43 ? -11.852 11.672 9.43 1 98.94 43 LEU B CA 1
ATOM 1477 C C . LEU B 1 43 ? -12.305 11.992 8.008 1 98.94 43 LEU B C 1
ATOM 1479 O O . LEU B 1 43 ? -12.609 13.141 7.691 1 98.94 43 LEU B O 1
ATOM 1483 N N . CYS B 1 44 ? -12.391 10.945 7.184 1 98.88 44 CYS B N 1
ATOM 1484 C CA . CYS B 1 44 ? -12.75 11.133 5.785 1 98.88 44 CYS B CA 1
ATOM 1485 C C . CYS B 1 44 ? -13.859 10.164 5.375 1 98.88 44 CYS B C 1
ATOM 1487 O O . CYS B 1 44 ? -13.938 9.047 5.895 1 98.88 44 CYS B O 1
ATOM 1489 N N . ASN B 1 45 ? -14.641 10.609 4.457 1 98.81 45 ASN B N 1
ATOM 1490 C CA . ASN B 1 45 ? -15.484 9.734 3.654 1 98.81 45 ASN B CA 1
ATOM 1491 C C . ASN B 1 45 ? -14.844 9.414 2.307 1 98.81 45 ASN B C 1
ATOM 1493 O O . ASN B 1 45 ? -14.141 10.25 1.735 1 98.81 45 ASN B O 1
ATOM 1497 N N . PHE B 1 46 ? -15.148 8.203 1.871 1 98.69 46 PHE B N 1
ATOM 1498 C CA . PHE B 1 46 ? -14.531 7.777 0.621 1 98.69 46 PHE B CA 1
ATOM 1499 C C . PHE B 1 46 ? -15.422 6.77 -0.102 1 98.69 46 PHE B C 1
ATOM 1501 O O . PHE B 1 46 ? -16.016 5.895 0.529 1 98.69 46 PHE B O 1
ATOM 1508 N N . VAL B 1 47 ? -15.5 6.934 -1.404 1 97.69 47 VAL B N 1
ATOM 1509 C CA . VAL B 1 47 ? -16.156 5.957 -2.264 1 97.69 47 VAL B CA 1
ATOM 1510 C C . VAL B 1 47 ? -15.125 5.203 -3.09 1 97.69 47 VAL B C 1
ATOM 1512 O O . VAL B 1 47 ? -14.312 5.816 -3.781 1 97.69 47 VAL B O 1
ATOM 1515 N N . VAL B 1 48 ? -15.172 3.916 -3.008 1 96.69 48 VAL B N 1
ATOM 1516 C CA . VAL B 1 48 ? -14.211 3.104 -3.746 1 96.69 48 VAL B CA 1
ATOM 1517 C C . VAL B 1 48 ? -14.492 3.207 -5.246 1 96.69 48 VAL B C 1
ATOM 1519 O O . VAL B 1 48 ? -15.516 2.719 -5.727 1 96.69 48 VAL B O 1
ATOM 1522 N N . SER B 1 49 ? -13.578 3.783 -5.938 1 94.06 49 SER B N 1
ATOM 1523 C CA . SER B 1 49 ? -13.781 4.016 -7.367 1 94.06 49 SER B CA 1
ATOM 1524 C C . SER B 1 49 ? -13.438 2.771 -8.18 1 94.06 49 SER B C 1
ATOM 1526 O O . SER B 1 49 ? -12.727 1.885 -7.703 1 94.06 49 SER B O 1
ATOM 1528 N N . ASN B 1 50 ? -13.906 2.711 -9.422 1 92 50 ASN B N 1
ATOM 1529 C CA . ASN B 1 50 ? -13.617 1.613 -10.336 1 92 50 ASN B CA 1
ATOM 1530 C C . ASN B 1 50 ? -12.141 1.586 -10.727 1 92 50 ASN B C 1
ATOM 1532 O O . ASN B 1 50 ? -11.594 0.523 -11.023 1 92 50 ASN B O 1
ATOM 1536 N N . LEU B 1 51 ? -11.5 2.713 -10.664 1 90.44 51 LEU B N 1
ATOM 1537 C CA . LEU B 1 51 ? -10.109 2.85 -11.102 1 90.44 51 LEU B CA 1
ATOM 1538 C C . LEU B 1 51 ? -9.172 2.098 -10.172 1 90.44 51 LEU B C 1
ATOM 1540 O O . LEU B 1 51 ? -8.031 1.796 -10.539 1 90.44 51 LEU B O 1
ATOM 1544 N N . ILE B 1 52 ? -9.664 1.809 -8.977 1 93.94 52 ILE B N 1
ATOM 1545 C CA . ILE B 1 52 ? -8.781 1.196 -7.988 1 93.94 52 ILE B CA 1
ATOM 1546 C C . ILE B 1 52 ? -9.344 -0.158 -7.562 1 93.94 52 ILE B C 1
ATOM 1548 O O . ILE B 1 52 ? -9.227 -0.547 -6.398 1 93.94 52 ILE B O 1
ATOM 1552 N N . SER B 1 53 ? -10 -0.769 -8.492 1 91.75 53 SER B N 1
ATOM 1553 C CA . SER B 1 53 ? -10.531 -2.113 -8.289 1 91.75 53 SER B CA 1
ATOM 1554 C C . SER B 1 53 ? -9.469 -3.174 -8.562 1 91.75 53 SER B C 1
ATOM 1556 O O . SER B 1 53 ? -8.555 -2.953 -9.359 1 91.75 53 SER B O 1
ATOM 1558 N N . ASP B 1 54 ? -9.672 -4.344 -7.871 1 89.69 54 ASP B N 1
ATOM 1559 C CA . ASP B 1 54 ? -8.914 -5.52 -8.289 1 89.69 54 ASP B CA 1
ATOM 1560 C C . ASP B 1 54 ? -9.703 -6.348 -9.305 1 89.69 54 ASP B C 1
ATOM 1562 O O . ASP B 1 54 ? -10.75 -5.918 -9.781 1 89.69 54 ASP B O 1
ATOM 1566 N N . ALA B 1 55 ? -9.141 -7.527 -9.695 1 84.56 55 ALA B N 1
ATOM 1567 C CA . ALA B 1 55 ? -9.734 -8.344 -10.75 1 84.56 55 ALA B CA 1
ATOM 1568 C C . ALA B 1 55 ? -11.102 -8.883 -10.336 1 84.56 55 ALA B C 1
ATOM 1570 O O . ALA B 1 55 ? -11.938 -9.188 -11.188 1 84.56 55 ALA B O 1
ATOM 1571 N N . ASP B 1 56 ? -11.305 -8.938 -9 1 87.88 56 ASP B N 1
ATOM 1572 C CA . ASP B 1 56 ? -12.547 -9.508 -8.492 1 87.88 56 ASP B CA 1
ATOM 1573 C C . ASP B 1 56 ? -13.57 -8.406 -8.195 1 87.88 56 ASP B C 1
ATOM 1575 O O . ASP B 1 56 ? -14.633 -8.68 -7.633 1 87.88 56 ASP B O 1
ATOM 1579 N N . GLY B 1 57 ? -13.25 -7.18 -8.469 1 91.88 57 GLY B N 1
ATOM 1580 C CA . GLY B 1 57 ? -14.172 -6.078 -8.242 1 91.88 57 GLY B CA 1
ATOM 1581 C C . GLY B 1 57 ? -14.109 -5.539 -6.824 1 91.88 57 GLY B C 1
ATOM 1582 O O . GLY B 1 57 ? -15.039 -4.863 -6.371 1 91.88 57 GLY B O 1
ATOM 1583 N N . ASN B 1 58 ? -13.102 -5.906 -6.109 1 95.12 58 ASN B N 1
ATOM 1584 C CA . ASN B 1 58 ? -12.891 -5.383 -4.766 1 95.12 58 ASN B CA 1
ATOM 1585 C C . ASN B 1 58 ? -11.891 -4.227 -4.77 1 95.12 58 ASN B C 1
ATOM 1587 O O . ASN B 1 58 ? -11.227 -3.975 -5.777 1 95.12 58 ASN B O 1
ATOM 1591 N N . TRP B 1 59 ? -11.93 -3.475 -3.631 1 96.75 59 TRP B N 1
ATOM 1592 C CA . TRP B 1 59 ? -10.906 -2.459 -3.412 1 96.75 59 TRP B CA 1
ATOM 1593 C C . TRP B 1 59 ? -9.516 -3.082 -3.412 1 96.75 59 TRP B C 1
ATOM 1595 O O . TRP B 1 59 ? -9.211 -3.943 -2.58 1 96.75 59 TRP B O 1
ATOM 1605 N N . ASN B 1 60 ? -8.75 -2.711 -4.355 1 96.56 60 ASN B N 1
ATOM 1606 C CA . ASN B 1 60 ? -7.387 -3.225 -4.461 1 96.56 60 ASN B CA 1
ATOM 1607 C C . ASN B 1 60 ? -6.602 -2.992 -3.176 1 96.56 60 ASN B C 1
ATOM 1609 O O . ASN B 1 60 ? -6.633 -1.897 -2.611 1 96.56 60 ASN B O 1
ATOM 1613 N N . VAL B 1 61 ? -5.844 -3.99 -2.752 1 96.25 61 VAL B N 1
ATOM 1614 C CA . VAL B 1 61 ? -5.105 -3.969 -1.494 1 96.25 61 VAL B CA 1
ATOM 1615 C C . VAL B 1 61 ? -4.07 -2.844 -1.522 1 96.25 61 VAL B C 1
ATOM 1617 O O . VAL B 1 61 ? -3.945 -2.086 -0.559 1 96.25 61 VAL B O 1
ATOM 1620 N N . GLY B 1 62 ? -3.387 -2.729 -2.592 1 96.25 62 GLY B N 1
ATOM 1621 C CA . GLY B 1 62 ? -2.396 -1.672 -2.729 1 96.25 62 GLY B CA 1
ATOM 1622 C C . GLY B 1 62 ? -3.002 -0.281 -2.713 1 96.25 62 GLY B C 1
ATOM 1623 O O . GLY B 1 62 ? -2.43 0.646 -2.137 1 96.25 62 GLY B O 1
ATOM 1624 N N . ALA B 1 63 ? -4.117 -0.151 -3.334 1 96.38 63 ALA B N 1
ATOM 1625 C CA . ALA B 1 63 ? -4.828 1.126 -3.318 1 96.38 63 ALA B CA 1
ATOM 1626 C C . ALA B 1 63 ? -5.262 1.495 -1.901 1 96.38 63 ALA B C 1
ATOM 1628 O O . ALA B 1 63 ? -5.133 2.648 -1.487 1 96.38 63 ALA B O 1
ATOM 1629 N N . MET B 1 64 ? -5.797 0.531 -1.191 1 98 64 MET B N 1
ATOM 1630 C CA . MET B 1 64 ? -6.188 0.783 0.194 1 98 64 MET B CA 1
ATOM 1631 C C . MET B 1 64 ? -4.977 1.191 1.031 1 98 64 MET B C 1
ATOM 1633 O O . MET B 1 64 ? -5.062 2.115 1.843 1 98 64 MET B O 1
ATOM 1637 N N . ALA B 1 65 ? -3.848 0.493 0.792 1 98.31 65 ALA B N 1
ATOM 1638 C CA . ALA B 1 65 ? -2.617 0.841 1.497 1 98.31 65 ALA B CA 1
ATOM 1639 C C . ALA B 1 65 ? -2.213 2.285 1.217 1 98.31 65 ALA B C 1
ATOM 1641 O O . ALA B 1 65 ? -1.785 3.004 2.123 1 98.31 65 ALA B O 1
ATOM 1642 N N . THR B 1 66 ? -2.33 2.705 -0.003 1 97.38 66 THR B N 1
ATOM 1643 C CA . THR B 1 66 ? -1.995 4.07 -0.389 1 97.38 66 THR B CA 1
ATOM 1644 C C . THR B 1 66 ? -2.875 5.074 0.352 1 97.38 66 THR B C 1
ATOM 1646 O O . THR B 1 66 ? -2.379 6.066 0.891 1 97.38 66 THR B O 1
ATOM 1649 N N . LEU B 1 67 ? -4.18 4.816 0.351 1 98 67 LEU B N 1
ATOM 1650 C CA . LEU B 1 67 ? -5.102 5.715 1.039 1 98 67 LEU B CA 1
ATOM 1651 C C . LEU B 1 67 ? -4.785 5.781 2.529 1 98 67 LEU B C 1
ATOM 1653 O O . LEU B 1 67 ? -4.73 6.867 3.111 1 98 67 LEU B O 1
ATOM 1657 N N . ILE B 1 68 ? -4.559 4.625 3.141 1 98.69 68 ILE B N 1
ATOM 1658 C CA . ILE B 1 68 ? -4.238 4.543 4.562 1 98.69 68 ILE B CA 1
ATOM 1659 C C . ILE B 1 68 ? -2.977 5.348 4.855 1 98.69 68 ILE B C 1
ATOM 1661 O O . ILE B 1 68 ? -2.93 6.109 5.824 1 98.69 68 ILE B O 1
ATOM 1665 N N . ASP B 1 69 ? -2.004 5.223 4.027 1 98.44 69 ASP B N 1
ATOM 1666 C CA . ASP B 1 69 ? -0.755 5.969 4.16 1 98.44 69 ASP B CA 1
ATOM 1667 C C . ASP B 1 69 ? -1.005 7.473 4.102 1 98.44 69 ASP B C 1
ATOM 1669 O O . ASP B 1 69 ? -0.544 8.219 4.969 1 98.44 69 ASP B O 1
ATOM 1673 N N . ASP B 1 70 ? -1.736 7.918 3.139 1 97.94 70 ASP B N 1
ATOM 1674 C CA . ASP B 1 70 ? -1.924 9.352 2.914 1 97.94 70 ASP B CA 1
ATOM 1675 C C . ASP B 1 70 ? -2.77 9.969 4.023 1 97.94 70 ASP B C 1
ATOM 1677 O O . ASP B 1 70 ? -2.459 11.062 4.512 1 97.94 70 ASP B O 1
ATOM 1681 N N . VAL B 1 71 ? -3.82 9.297 4.434 1 98.75 71 VAL B N 1
ATOM 1682 C CA . VAL B 1 71 ? -4.668 9.828 5.496 1 98.75 71 VAL B CA 1
ATOM 1683 C C . VAL B 1 71 ? -3.914 9.805 6.824 1 98.75 71 VAL B C 1
ATOM 1685 O O . VAL B 1 71 ? -4.016 10.734 7.621 1 98.75 71 VAL B O 1
ATOM 1688 N N . GLY B 1 72 ? -3.154 8.734 7.078 1 98.75 72 GLY B N 1
ATOM 1689 C CA . GLY B 1 72 ? -2.287 8.703 8.25 1 98.75 72 GLY B CA 1
ATOM 1690 C C . GLY B 1 72 ? -1.27 9.828 8.266 1 98.75 72 GLY B C 1
ATOM 1691 O O . GLY B 1 72 ? -1.081 10.484 9.297 1 98.75 72 GLY B O 1
ATOM 1692 N N . ALA B 1 73 ? -0.617 10.031 7.102 1 98.12 73 ALA B N 1
ATOM 1693 C CA . ALA B 1 73 ? 0.354 11.117 6.977 1 98.12 73 ALA B CA 1
ATOM 1694 C C . ALA B 1 73 ? -0.296 12.469 7.25 1 98.12 73 ALA B C 1
ATOM 1696 O O . ALA B 1 73 ? 0.32 13.352 7.852 1 98.12 73 ALA B O 1
ATOM 1697 N N . ALA B 1 74 ? -1.519 12.656 6.801 1 98.44 74 ALA B N 1
ATOM 1698 C CA . ALA B 1 74 ? -2.234 13.906 7.035 1 98.44 74 ALA B CA 1
ATOM 1699 C C . ALA B 1 74 ? -2.455 14.141 8.523 1 98.44 74 ALA B C 1
ATOM 1701 O O . ALA B 1 74 ? -2.297 15.266 9.016 1 98.44 74 ALA B O 1
ATOM 1702 N N . ALA B 1 75 ? -2.836 13.094 9.234 1 98.81 75 ALA B N 1
ATOM 1703 C CA . ALA B 1 75 ? -3.008 13.227 10.68 1 98.81 75 ALA B CA 1
ATOM 1704 C C . ALA B 1 75 ? -1.697 13.625 11.352 1 98.81 75 ALA B C 1
ATOM 1706 O O . ALA B 1 75 ? -1.671 14.531 12.188 1 98.81 75 ALA B O 1
ATOM 1707 N N . ILE B 1 76 ? -0.655 13.016 10.953 1 98.5 76 ILE B N 1
ATOM 1708 C CA . ILE B 1 76 ? 0.653 13.32 11.523 1 98.5 76 ILE B CA 1
ATOM 1709 C C . ILE B 1 76 ? 1.058 14.742 11.156 1 98.5 76 ILE B C 1
ATOM 1711 O O . ILE B 1 76 ? 1.596 15.477 11.984 1 98.5 76 ILE B O 1
ATOM 1715 N N . TYR B 1 77 ? 0.847 15.086 9.93 1 97.56 77 TYR B N 1
ATOM 1716 C CA . TYR B 1 77 ? 1.114 16.453 9.477 1 97.56 77 TYR B CA 1
ATOM 1717 C C . TYR B 1 77 ? 0.346 17.469 10.312 1 97.56 77 TYR B C 1
ATOM 1719 O O . TYR B 1 77 ? 0.907 18.484 10.734 1 97.56 77 TYR B O 1
ATOM 1727 N N . SER B 1 78 ? -0.901 17.203 10.602 1 98.31 78 SER B N 1
ATOM 1728 C CA . SER B 1 78 ? -1.715 18.109 11.406 1 98.31 78 SER B CA 1
ATOM 1729 C C . SER B 1 78 ? -1.176 18.234 12.828 1 98.31 78 SER B C 1
ATOM 1731 O O . SER B 1 78 ? -1.404 19.234 13.5 1 98.31 78 SER B O 1
ATOM 1733 N N . TYR B 1 79 ? -0.513 17.219 13.281 1 96.44 79 TYR B N 1
ATOM 1734 C CA . TYR B 1 79 ? 0.026 17.125 14.633 1 96.44 79 TYR B CA 1
ATOM 1735 C C . TYR B 1 79 ? 1.364 17.844 14.742 1 96.44 79 TYR B C 1
ATOM 1737 O O . TYR B 1 79 ? 1.586 18.625 15.664 1 96.44 79 TYR B O 1
ATOM 1745 N N . GLY B 1 80 ? 2.23 17.656 13.781 1 93.12 80 GLY B N 1
ATOM 1746 C CA . GLY B 1 80 ? 3.611 18.109 13.883 1 93.12 80 GLY B CA 1
ATOM 1747 C C . GLY B 1 80 ? 3.914 19.297 12.992 1 93.12 80 GLY B C 1
ATOM 1748 O O . GLY B 1 80 ? 4.941 19.953 13.156 1 93.12 80 GLY B O 1
ATOM 1749 N N . GLY B 1 81 ? 3.072 19.469 11.93 1 94.88 81 GLY B N 1
ATOM 1750 C CA . GLY B 1 81 ? 3.227 20.625 11.07 1 94.8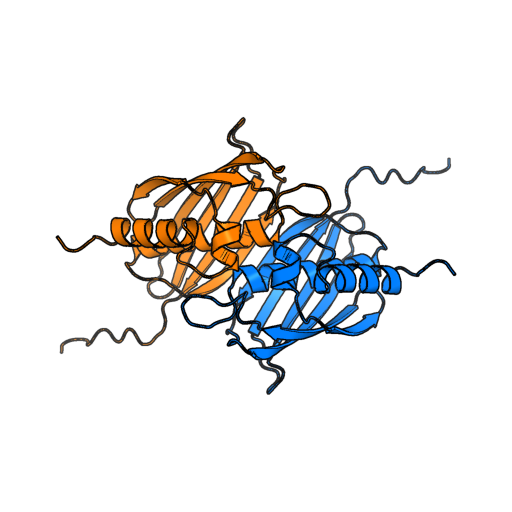8 81 GLY B CA 1
ATOM 1751 C C . GLY B 1 81 ? 4.074 20.359 9.844 1 94.88 81 GLY B C 1
ATOM 1752 O O . GLY B 1 81 ? 4.418 21.281 9.102 1 94.88 81 GLY B O 1
ATOM 1753 N N . HIS B 1 82 ? 4.492 19.109 9.695 1 93.62 82 HIS B N 1
ATOM 1754 C CA . HIS B 1 82 ? 5.285 18.75 8.531 1 93.62 82 HIS B CA 1
ATOM 1755 C C . HIS B 1 82 ? 5.09 17.281 8.164 1 93.62 82 HIS B C 1
ATOM 1757 O O . HIS B 1 82 ? 4.664 16.484 9 1 93.62 82 HIS B O 1
ATOM 1763 N N . ILE B 1 83 ? 5.348 16.969 6.93 1 92.56 83 ILE B N 1
ATOM 1764 C CA . ILE B 1 83 ? 5.242 15.602 6.426 1 92.56 83 ILE B CA 1
ATOM 1765 C C . ILE B 1 83 ? 6.422 14.773 6.934 1 92.56 83 ILE B C 1
ATOM 1767 O O . ILE B 1 83 ? 7.562 15.242 6.938 1 92.56 83 ILE B O 1
ATOM 1771 N N . LYS B 1 84 ? 6.188 13.648 7.398 1 95.75 84 LYS B N 1
ATOM 1772 C CA . LYS B 1 84 ? 7.215 12.695 7.828 1 95.75 84 LYS B CA 1
ATOM 1773 C C . LYS B 1 84 ? 7.266 11.484 6.898 1 95.75 84 LYS B C 1
ATOM 1775 O O . LYS B 1 84 ? 6.289 11.18 6.211 1 95.75 84 LYS B O 1
ATOM 1780 N N . ALA B 1 85 ? 8.406 10.828 6.84 1 96.31 85 ALA B N 1
ATOM 1781 C CA . ALA B 1 85 ? 8.617 9.688 5.961 1 96.31 85 ALA B CA 1
ATOM 1782 C C . ALA B 1 85 ? 8.18 8.383 6.633 1 96.31 85 ALA B C 1
ATOM 1784 O O . ALA B 1 85 ? 8.43 8.18 7.824 1 96.31 85 ALA B O 1
ATOM 1785 N N . SER B 1 86 ? 7.598 7.516 5.852 1 97.5 86 SER B N 1
ATOM 1786 C CA . SER B 1 86 ? 7.152 6.227 6.375 1 97.5 86 SER B CA 1
ATOM 1787 C C . SER B 1 86 ? 8.336 5.355 6.781 1 97.5 86 SER B C 1
ATOM 1789 O O . SER B 1 86 ? 9.32 5.254 6.047 1 97.5 86 SER B O 1
ATOM 1791 N N . VAL B 1 87 ? 8.211 4.715 7.902 1 97.94 87 VAL B N 1
ATOM 1792 C CA . VAL B 1 87 ? 9.234 3.807 8.406 1 97.94 87 VAL B CA 1
ATOM 1793 C C . VAL B 1 87 ? 8.68 2.383 8.461 1 97.94 87 VAL B C 1
ATOM 1795 O O . VAL B 1 87 ? 9.367 1.43 8.086 1 97.94 87 VAL B O 1
ATOM 1798 N N . ASP B 1 88 ? 7.5 2.334 8.945 1 98.69 88 ASP B N 1
ATOM 1799 C CA . ASP B 1 88 ? 6.836 1.039 9.07 1 98.69 88 ASP B CA 1
ATOM 1800 C C . ASP B 1 88 ? 5.332 1.172 8.836 1 98.69 88 ASP B C 1
ATOM 1802 O O . ASP B 1 88 ? 4.703 2.107 9.336 1 98.69 88 ASP B O 1
ATOM 1806 N N . LEU B 1 89 ? 4.781 0.333 8.031 1 98.88 89 LEU B N 1
ATOM 1807 C CA . LEU B 1 89 ? 3.355 0.286 7.727 1 98.88 89 LEU B CA 1
ATOM 1808 C C . LEU B 1 89 ? 2.812 -1.131 7.875 1 98.88 89 LEU B C 1
ATOM 1810 O O . LEU B 1 89 ? 3.248 -2.043 7.168 1 98.88 89 LEU B O 1
ATOM 1814 N N . ASN B 1 90 ? 1.941 -1.305 8.812 1 98.88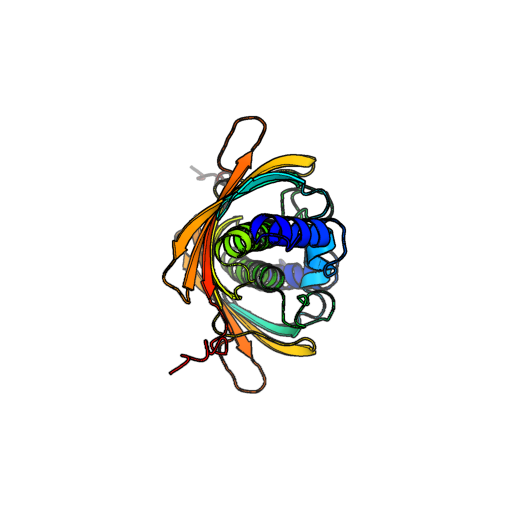 90 ASN B N 1
ATOM 1815 C CA . ASN B 1 90 ? 1.251 -2.572 9.023 1 98.88 90 ASN B CA 1
ATOM 1816 C C . ASN B 1 90 ? -0.252 -2.438 8.797 1 98.88 90 ASN B C 1
ATOM 1818 O O . ASN B 1 90 ? -0.893 -1.549 9.367 1 98.88 90 ASN B O 1
ATOM 1822 N N . ILE B 1 91 ? -0.787 -3.256 7.961 1 98.94 91 ILE B N 1
ATOM 1823 C CA . ILE B 1 91 ? -2.223 -3.221 7.703 1 98.94 91 ILE B CA 1
ATOM 1824 C C . ILE B 1 91 ? -2.812 -4.617 7.867 1 98.94 91 ILE B C 1
ATOM 1826 O O . ILE B 1 91 ? -2.354 -5.57 7.234 1 98.94 91 ILE B O 1
ATOM 1830 N N . SER B 1 92 ? -3.76 -4.742 8.711 1 98.88 92 SER B N 1
ATOM 1831 C CA . SER B 1 92 ? -4.609 -5.926 8.781 1 98.88 92 SER B CA 1
ATOM 1832 C C . SER B 1 92 ? -5.883 -5.742 7.957 1 98.88 92 SER B C 1
ATOM 1834 O O . SER B 1 92 ? -6.621 -4.777 8.156 1 98.88 92 SER B O 1
ATOM 1836 N N . PHE B 1 93 ? -6.043 -6.629 7.016 1 98.62 93 PHE B N 1
ATOM 1837 C CA . PHE B 1 93 ? -7.246 -6.625 6.188 1 98.62 93 PHE B CA 1
ATOM 1838 C C . PHE B 1 93 ? -8.273 -7.613 6.723 1 98.62 93 PHE B C 1
ATOM 1840 O O . PHE B 1 93 ? -8.109 -8.828 6.574 1 98.62 93 PHE B O 1
ATOM 1847 N N . LEU B 1 94 ? -9.328 -7.125 7.262 1 98.06 94 LEU B N 1
ATOM 1848 C CA . LEU B 1 94 ? -10.305 -7.969 7.941 1 98.06 94 LEU B CA 1
ATOM 1849 C C . LEU B 1 94 ? -11.469 -8.312 7.016 1 98.06 94 LEU B C 1
ATOM 1851 O O . LEU B 1 94 ? -12.188 -9.289 7.242 1 98.06 94 LEU B O 1
ATOM 1855 N N . SER B 1 95 ? -11.695 -7.484 6.102 1 96.62 95 SER B N 1
ATOM 1856 C CA . SER B 1 95 ? -12.68 -7.652 5.039 1 96.62 95 SER B CA 1
ATOM 1857 C C . SER B 1 95 ? -12.297 -6.848 3.801 1 96.62 95 SER B C 1
ATOM 1859 O O . SER B 1 95 ? -11.133 -6.512 3.607 1 96.62 95 SER B O 1
ATOM 1861 N N . THR B 1 96 ? -13.195 -6.664 2.836 1 95.94 96 THR B N 1
ATOM 1862 C CA . THR B 1 96 ? -12.961 -5.871 1.636 1 95.94 96 THR B CA 1
ATOM 1863 C C . THR B 1 96 ? -14.148 -4.957 1.348 1 95.94 96 THR B C 1
ATOM 1865 O O . THR B 1 96 ? -15.172 -5.023 2.035 1 95.94 96 THR B O 1
ATOM 1868 N N . ALA B 1 97 ? -13.875 -4.008 0.53 1 97.12 97 ALA B N 1
ATOM 1869 C CA . ALA B 1 97 ? -14.953 -3.16 0.045 1 97.12 97 ALA B CA 1
ATOM 1870 C C . ALA B 1 97 ? -15.117 -3.285 -1.468 1 97.12 97 ALA B C 1
ATOM 1872 O O . ALA B 1 97 ? -14.125 -3.363 -2.199 1 97.12 97 ALA B O 1
ATOM 1873 N N . LYS B 1 98 ? -16.328 -3.328 -1.938 1 96.31 98 LYS B N 1
ATOM 1874 C CA . LYS B 1 98 ? -16.625 -3.395 -3.367 1 96.31 98 LYS B CA 1
ATOM 1875 C C . LYS B 1 98 ? -16.562 -2.012 -4.008 1 96.31 98 LYS B C 1
ATOM 1877 O O . LYS B 1 98 ? -16.625 -0.996 -3.314 1 96.31 98 LYS B O 1
ATOM 1882 N N . ILE B 1 99 ? -16.422 -2.074 -5.238 1 95 99 ILE B N 1
ATOM 1883 C CA . ILE B 1 99 ? -16.484 -0.828 -5.996 1 95 99 ILE B CA 1
ATOM 1884 C C . ILE B 1 99 ? -17.797 -0.111 -5.711 1 95 99 ILE B C 1
ATOM 1886 O O . ILE B 1 99 ? -18.859 -0.745 -5.633 1 95 99 ILE B O 1
ATOM 1890 N N . GLN B 1 100 ? -17.719 1.158 -5.562 1 96.19 100 GLN B N 1
ATOM 1891 C CA . GLN B 1 100 ? -18.828 2.086 -5.332 1 96.19 100 GLN B CA 1
ATOM 1892 C C . GLN B 1 100 ? -19.312 2.018 -3.887 1 96.19 100 GLN B C 1
ATOM 1894 O O . GLN B 1 100 ? -20.203 2.768 -3.492 1 96.19 100 GLN B O 1
ATOM 1899 N N . GLU B 1 101 ? -18.781 1.134 -3.141 1 97.12 101 GLU B N 1
ATOM 1900 C CA . GLU B 1 101 ? -19.094 1.136 -1.717 1 97.12 101 GLU B CA 1
ATOM 1901 C C . GLU B 1 101 ? -18.5 2.354 -1.018 1 97.12 101 GLU B C 1
ATOM 1903 O O . GLU B 1 101 ? -17.422 2.826 -1.39 1 97.12 101 GLU B O 1
ATOM 1908 N N . GLU B 1 102 ? -19.234 2.797 -0.005 1 98.19 102 GLU B N 1
ATOM 1909 C CA . GLU B 1 102 ? -18.766 3.934 0.787 1 98.19 102 GLU B CA 1
ATOM 1910 C C . GLU B 1 102 ? -18.078 3.469 2.072 1 98.19 102 GLU B C 1
ATOM 1912 O O . GLU B 1 102 ? -18.609 2.619 2.791 1 98.19 102 GLU B O 1
ATOM 1917 N N . VAL B 1 103 ? -16.938 4.105 2.334 1 98.69 103 VAL B N 1
ATOM 1918 C CA . VAL B 1 103 ? -16.219 3.777 3.553 1 9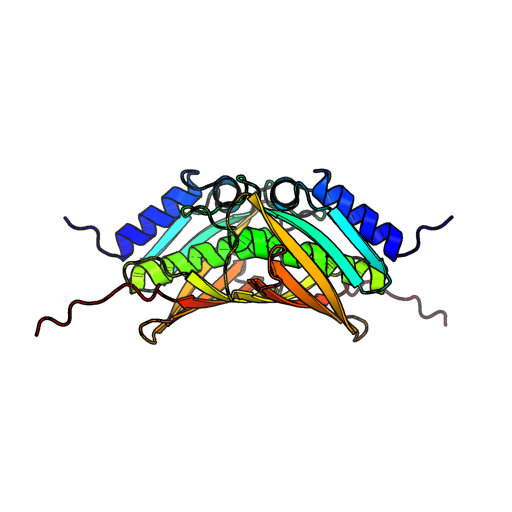8.69 103 VAL B CA 1
ATOM 1919 C C . VAL B 1 103 ? -15.836 5.059 4.293 1 98.69 103 VAL B C 1
ATOM 1921 O O . VAL B 1 103 ? -15.898 6.152 3.725 1 98.69 103 VAL B O 1
ATOM 1924 N N . GLU B 1 104 ? -15.609 4.891 5.547 1 98.81 104 GLU B N 1
ATOM 1925 C CA . GLU B 1 104 ? -15.031 5.922 6.402 1 98.81 104 GLU B CA 1
ATOM 1926 C C . GLU B 1 104 ? -13.602 5.578 6.797 1 98.81 104 GLU B C 1
ATOM 1928 O O . GLU B 1 104 ? -13.312 4.438 7.164 1 98.81 104 GLU B O 1
ATOM 1933 N N . VAL B 1 105 ? -12.727 6.535 6.676 1 98.94 105 VAL B N 1
ATOM 1934 C CA . VAL B 1 105 ? -11.328 6.363 7.031 1 98.94 105 VAL B CA 1
ATOM 1935 C C . VAL B 1 105 ? -10.953 7.328 8.148 1 98.94 105 VAL B C 1
ATOM 1937 O O . VAL B 1 105 ? -11.023 8.547 7.98 1 98.94 105 VAL B O 1
ATOM 1940 N N . GLU B 1 106 ? -10.555 6.793 9.266 1 98.94 106 GLU B N 1
ATOM 1941 C CA . GLU B 1 106 ? -10.188 7.59 10.43 1 98.94 106 GLU B CA 1
ATOM 1942 C C . GLU B 1 106 ? -8.719 7.387 10.797 1 98.94 106 GLU B C 1
ATOM 1944 O O . GLU B 1 106 ? -8.266 6.25 10.938 1 98.94 106 GLU B O 1
ATOM 1949 N N . ALA B 1 107 ? -8.023 8.445 10.914 1 98.94 107 ALA B N 1
ATOM 1950 C CA . ALA B 1 107 ? -6.629 8.398 11.336 1 98.94 107 ALA B CA 1
ATOM 1951 C C . ALA B 1 107 ? -6.418 9.18 12.633 1 98.94 107 ALA B C 1
ATOM 1953 O O . ALA B 1 107 ? -6.914 10.305 12.773 1 98.94 107 ALA B O 1
ATOM 1954 N N . LYS B 1 108 ? -5.637 8.594 13.539 1 98.88 108 LYS B N 1
ATOM 1955 C CA . LYS B 1 108 ? -5.344 9.203 14.828 1 98.88 108 LYS B CA 1
ATOM 1956 C C . LYS B 1 108 ? -3.889 8.984 15.227 1 98.88 108 LYS B C 1
ATOM 1958 O O . LYS B 1 108 ? -3.42 7.848 15.289 1 98.88 108 LYS B O 1
ATOM 1963 N N . VAL B 1 109 ? -3.236 10.055 15.562 1 98.88 109 VAL B N 1
ATOM 1964 C CA . VAL B 1 109 ? -1.896 9.93 16.125 1 98.88 109 VAL B CA 1
ATOM 1965 C C . VAL B 1 109 ? -1.976 9.281 17.5 1 98.88 109 VAL B C 1
ATOM 1967 O O . VAL B 1 109 ? -2.754 9.711 18.359 1 98.88 109 VAL B O 1
ATOM 1970 N N . VAL B 1 110 ? -1.134 8.297 17.719 1 98.75 110 VAL B N 1
ATOM 1971 C CA . VAL B 1 110 ? -1.256 7.559 18.969 1 98.75 110 VAL B CA 1
ATOM 1972 C C . VAL B 1 110 ? 0.08 7.57 19.703 1 98.75 110 VAL B C 1
ATOM 1974 O O . VAL B 1 110 ? 0.18 7.07 20.828 1 98.75 110 VAL B O 1
ATOM 1977 N N . GLY B 1 111 ? 1.094 8.109 19.078 1 97.62 111 GLY B N 1
ATOM 1978 C CA . GLY B 1 111 ? 2.406 8.219 19.688 1 97.62 111 GLY B CA 1
ATOM 1979 C C . GLY B 1 111 ? 3.285 9.273 19.031 1 97.62 111 GLY B C 1
ATOM 1980 O O . GLY B 1 111 ? 3.266 9.43 17.812 1 97.62 111 GLY B O 1
ATOM 1981 N N . ASP B 1 112 ? 3.998 9.969 19.812 1 95.38 112 ASP B N 1
ATOM 1982 C CA . ASP B 1 112 ? 4.969 10.961 19.359 1 95.38 112 ASP B CA 1
ATOM 1983 C C . ASP B 1 112 ? 6.258 10.883 20.172 1 95.38 112 ASP B C 1
ATOM 1985 O O . ASP B 1 112 ? 6.273 11.25 21.359 1 95.38 112 ASP B O 1
ATOM 1989 N N . LYS B 1 113 ? 7.191 10.477 19.547 1 92.5 113 LYS B N 1
ATOM 1990 C CA . LYS B 1 113 ? 8.484 10.352 20.219 1 92.5 113 LYS B CA 1
ATOM 1991 C C . LYS B 1 113 ? 9.484 11.375 19.688 1 92.5 113 LYS B C 1
ATOM 1993 O O . LYS B 1 113 ? 10.688 11.125 19.656 1 92.5 113 LYS B O 1
ATOM 1998 N N . GLY B 1 114 ? 8.93 12.445 19.188 1 91.31 114 GLY B N 1
ATOM 1999 C CA . GLY B 1 114 ? 9.734 13.5 18.594 1 91.31 114 GLY B CA 1
ATOM 2000 C C . GLY B 1 114 ? 10 13.289 17.125 1 91.31 114 GLY B C 1
ATOM 2001 O O . GLY B 1 114 ? 9.188 13.68 16.281 1 91.31 114 GLY B O 1
ATOM 2002 N N . ARG B 1 115 ? 11.047 12.523 16.875 1 93.44 115 ARG B N 1
ATOM 2003 C CA . ARG B 1 115 ? 11.414 12.289 15.477 1 93.44 115 ARG B CA 1
ATOM 2004 C C . ARG B 1 115 ? 10.484 11.273 14.828 1 93.44 115 ARG B C 1
ATOM 2006 O O . ARG B 1 115 ? 10.289 11.289 13.609 1 93.44 115 ARG B O 1
ATOM 2013 N N . ILE B 1 116 ? 9.969 10.398 15.641 1 96.94 116 ILE B N 1
ATOM 2014 C CA . ILE B 1 116 ? 9.109 9.352 15.102 1 96.94 116 ILE B CA 1
ATOM 2015 C C . ILE B 1 116 ? 7.707 9.469 15.695 1 96.94 116 ILE B C 1
ATOM 2017 O O . ILE B 1 116 ? 7.551 9.719 16.891 1 96.94 116 ILE B O 1
ATOM 2021 N N . THR B 1 117 ? 6.746 9.422 14.898 1 98.31 117 THR B N 1
ATOM 2022 C CA . THR B 1 117 ? 5.34 9.531 15.266 1 98.31 117 THR B CA 1
ATOM 2023 C C . THR B 1 117 ? 4.555 8.328 14.758 1 98.31 117 THR B C 1
ATOM 2025 O O . THR B 1 117 ? 4.824 7.82 13.664 1 98.31 117 THR B O 1
ATOM 2028 N N . SER B 1 118 ? 3.652 7.852 15.547 1 98.69 118 SER B N 1
ATOM 2029 C CA . SER B 1 118 ? 2.824 6.723 15.141 1 98.69 118 SER B CA 1
ATOM 2030 C C . SER B 1 118 ? 1.363 7.137 14.984 1 98.69 118 SER B C 1
ATOM 2032 O O . SER B 1 118 ? 0.876 7.996 15.719 1 98.69 118 SER B O 1
ATOM 2034 N N . VAL B 1 119 ? 0.711 6.504 14.039 1 98.88 119 VAL B N 1
ATOM 2035 C CA . VAL B 1 119 ? -0.683 6.793 13.719 1 98.88 119 VAL B CA 1
ATOM 2036 C C . VAL B 1 119 ? -1.445 5.488 13.5 1 98.88 119 VAL B C 1
ATOM 2038 O O . VAL B 1 119 ? -0.898 4.523 12.961 1 98.88 119 VAL B O 1
ATOM 2041 N N . LEU B 1 120 ? -2.631 5.457 14.031 1 98.94 120 LEU B N 1
ATOM 2042 C CA . LEU B 1 120 ? -3.58 4.383 13.766 1 98.94 120 LEU B CA 1
ATOM 2043 C C . LEU B 1 120 ? -4.629 4.824 12.742 1 98.94 120 LEU B C 1
ATOM 2045 O O . LEU B 1 120 ? -5.156 5.938 12.836 1 98.94 120 LEU B O 1
ATOM 2049 N N . VAL B 1 121 ? -4.914 4.02 11.711 1 98.94 121 VAL B N 1
ATOM 2050 C CA . VAL B 1 121 ? -5.906 4.32 10.688 1 98.94 121 VAL B CA 1
ATOM 2051 C C . VAL B 1 121 ? -6.926 3.188 10.602 1 98.94 121 VAL B C 1
ATOM 2053 O O . VAL B 1 121 ? -6.559 2.029 10.391 1 98.94 121 VAL B O 1
ATOM 2056 N N . GLU B 1 122 ? -8.125 3.5 10.781 1 98.94 122 GLU B N 1
ATOM 2057 C CA . GLU B 1 122 ? -9.211 2.539 10.633 1 98.94 122 GLU B CA 1
ATOM 2058 C C . GLU B 1 122 ? -10.031 2.818 9.375 1 98.94 122 GLU B C 1
ATOM 2060 O O . GLU B 1 122 ? -10.359 3.971 9.078 1 98.94 122 GLU B O 1
ATOM 2065 N N . VAL B 1 123 ? -10.305 1.815 8.625 1 98.94 123 VAL B N 1
ATOM 2066 C CA . VAL B 1 123 ? -11.242 1.859 7.5 1 98.94 123 VAL B CA 1
ATOM 2067 C C . VAL B 1 123 ? -12.508 1.083 7.852 1 98.94 123 VAL B C 1
ATOM 2069 O O . VAL B 1 123 ? -12.453 -0.115 8.141 1 98.94 123 VAL B O 1
ATOM 2072 N N . ARG B 1 124 ? -13.609 1.737 7.797 1 98.88 124 ARG B N 1
ATOM 2073 C CA . ARG B 1 124 ? -14.875 1.104 8.164 1 98.88 124 ARG B CA 1
ATOM 2074 C C . ARG B 1 124 ? -15.906 1.265 7.055 1 98.88 124 ARG B C 1
ATOM 2076 O O . ARG B 1 124 ? -15.945 2.295 6.379 1 98.88 124 ARG B O 1
ATOM 2083 N N . ARG B 1 125 ? -16.688 0.237 6.953 1 98.75 125 ARG B N 1
ATOM 2084 C CA . ARG B 1 125 ? -17.844 0.315 6.055 1 98.75 125 ARG B CA 1
ATOM 2085 C C . ARG B 1 125 ? -18.875 1.304 6.574 1 98.75 125 ARG B C 1
ATOM 2087 O O . ARG B 1 125 ? -19.344 1.184 7.711 1 98.75 125 ARG B O 1
ATOM 2094 N N . LYS B 1 126 ? -19.25 2.186 5.781 1 97.75 126 LYS B N 1
ATOM 2095 C CA . LYS B 1 126 ? -20.125 3.246 6.258 1 97.75 126 LYS B CA 1
ATOM 2096 C C . LYS B 1 126 ? -21.516 2.701 6.598 1 97.75 126 LYS B C 1
ATOM 2098 O O . LYS B 1 126 ? -22.156 3.176 7.527 1 97.75 126 LYS B O 1
ATOM 2103 N N . SER B 1 127 ? -21.938 1.749 5.812 1 97.12 127 SER B N 1
ATOM 2104 C CA . SER B 1 127 ? -23.312 1.262 5.914 1 97.12 127 SER B CA 1
ATOM 2105 C C . SER B 1 127 ? -23.547 0.583 7.258 1 97.12 127 SER B C 1
ATOM 2107 O O . SER B 1 127 ? -24.672 0.638 7.793 1 97.12 127 SER B O 1
ATOM 2109 N N . ASN B 1 128 ? -22.547 -0.035 7.902 1 97.81 128 ASN B N 1
ATOM 2110 C CA . ASN B 1 128 ? -22.844 -0.809 9.102 1 97.81 128 ASN B CA 1
ATOM 2111 C C . ASN B 1 128 ? -21.734 -0.673 10.141 1 97.81 128 ASN B C 1
ATOM 2113 O O . ASN B 1 128 ? -21.781 -1.297 11.203 1 97.81 128 ASN B O 1
ATOM 2117 N N . GLY B 1 129 ? -20.719 0.029 9.836 1 98.12 129 GLY B N 1
ATOM 2118 C CA . GLY B 1 129 ? -19.656 0.3 10.789 1 98.12 129 GLY B CA 1
ATOM 2119 C C . GLY B 1 129 ? -18.625 -0.811 10.875 1 98.12 129 GLY B C 1
ATOM 2120 O O . GLY B 1 129 ? -17.672 -0.722 11.641 1 98.12 129 GLY B O 1
ATOM 2121 N N . GLU B 1 130 ? -18.734 -1.794 9.984 1 98.38 130 GLU B N 1
ATOM 2122 C CA . GLU B 1 130 ? -17.812 -2.92 10 1 98.38 130 GLU B CA 1
ATOM 2123 C C . GLU B 1 130 ? -16.375 -2.461 9.727 1 98.38 130 GLU B C 1
ATOM 2125 O O . GLU B 1 130 ? -16.141 -1.661 8.82 1 98.38 130 GLU B O 1
ATOM 2130 N N . LEU B 1 131 ? -15.461 -2.992 10.578 1 98.81 131 LEU B N 1
ATOM 2131 C CA . LEU B 1 131 ? -14.047 -2.717 10.344 1 98.81 131 LEU B CA 1
ATOM 2132 C C . LEU B 1 131 ? -13.531 -3.504 9.141 1 98.81 131 LEU B C 1
ATOM 2134 O O . LEU B 1 131 ? -13.555 -4.734 9.148 1 98.81 131 LEU B O 1
ATOM 2138 N N . ILE B 1 132 ? -13.094 -2.803 8.125 1 98.75 132 ILE B N 1
ATOM 2139 C CA . ILE B 1 132 ? -12.602 -3.41 6.895 1 98.75 132 ILE B CA 1
ATOM 2140 C C . ILE B 1 132 ? -11.086 -3.619 6.996 1 98.75 132 ILE B C 1
ATOM 2142 O O . ILE B 1 132 ? -10.57 -4.656 6.578 1 98.75 132 ILE B O 1
ATOM 2146 N N . ALA B 1 133 ? -10.383 -2.643 7.547 1 98.94 133 ALA B N 1
ATOM 2147 C CA . ALA B 1 133 ? -8.93 -2.705 7.672 1 98.94 133 ALA B CA 1
ATOM 2148 C C . ALA B 1 133 ? -8.438 -1.84 8.828 1 98.94 133 ALA B C 1
ATOM 2150 O O . ALA B 1 133 ? -9.086 -0.853 9.188 1 98.94 133 ALA B O 1
ATOM 2151 N N . LEU B 1 134 ? -7.363 -2.26 9.414 1 98.94 134 LEU B N 1
ATOM 2152 C CA . LEU B 1 134 ? -6.66 -1.533 10.469 1 98.94 134 LEU B CA 1
ATOM 2153 C C . LEU B 1 134 ? -5.195 -1.323 10.102 1 98.94 134 LEU B C 1
ATOM 2155 O O . LEU B 1 134 ? -4.461 -2.289 9.883 1 98.94 134 LEU B O 1
ATOM 2159 N N . GLY B 1 135 ? -4.82 -0.085 9.992 1 98.88 135 GLY B N 1
ATOM 2160 C CA . GLY B 1 135 ? -3.439 0.266 9.695 1 98.88 135 GLY B CA 1
ATOM 2161 C C . GLY B 1 135 ? -2.725 0.901 10.875 1 98.88 135 GLY B C 1
ATOM 2162 O O . GLY B 1 135 ? -3.314 1.692 11.617 1 98.88 135 GLY B O 1
ATOM 2163 N N . LYS B 1 136 ? -1.516 0.515 11.094 1 98.81 136 LYS B N 1
ATOM 2164 C CA . LYS B 1 136 ? -0.589 1.177 12.008 1 98.81 136 LYS B CA 1
ATOM 2165 C C . LYS B 1 136 ? 0.681 1.613 11.281 1 98.81 136 LYS B C 1
ATOM 2167 O O . LYS B 1 136 ? 1.297 0.821 10.562 1 98.81 136 LYS B O 1
ATOM 2172 N N . GLN B 1 137 ? 1.004 2.82 11.5 1 98.81 137 GLN B N 1
ATOM 2173 C CA . GLN B 1 137 ? 2.137 3.336 10.734 1 98.81 137 GLN B CA 1
ATOM 2174 C C . GLN B 1 137 ? 3.051 4.184 11.617 1 98.81 137 GLN B C 1
ATOM 2176 O O . GLN B 1 137 ? 2.574 4.961 12.445 1 98.81 137 GLN B O 1
ATOM 2181 N N . TRP B 1 138 ? 4.316 4 11.469 1 98.69 138 TRP B N 1
ATOM 2182 C CA . TRP B 1 138 ? 5.352 4.852 12.047 1 98.69 138 TRP B CA 1
ATOM 2183 C C . TRP B 1 138 ? 6.023 5.699 10.977 1 98.69 138 TRP B C 1
ATOM 2185 O O . TRP B 1 138 ? 6.395 5.191 9.914 1 98.69 138 TRP B O 1
ATOM 2195 N N . MET B 1 139 ? 6.148 6.977 11.219 1 98.25 139 MET B N 1
ATOM 2196 C CA . MET B 1 139 ? 6.797 7.891 10.281 1 98.25 139 MET B CA 1
ATOM 2197 C C . MET B 1 139 ? 7.82 8.766 10.992 1 98.25 139 MET B C 1
ATOM 2199 O O . MET B 1 139 ? 7.648 9.102 12.164 1 98.25 139 MET B O 1
ATOM 2203 N N . ALA B 1 140 ? 8.883 9.133 10.25 1 97.5 140 ALA B N 1
ATOM 2204 C CA . ALA B 1 140 ? 10 9.836 10.867 1 97.5 140 ALA B CA 1
ATOM 2205 C C . ALA B 1 140 ? 10.32 11.125 10.117 1 97.5 140 ALA B C 1
ATOM 2207 O O . ALA B 1 140 ? 10.242 11.172 8.883 1 97.5 140 ALA B O 1
ATOM 2208 N N . SER B 1 141 ? 10.695 12.117 10.906 1 94.19 141 SER B N 1
ATOM 2209 C CA . SER B 1 141 ? 11.188 13.359 10.312 1 94.19 141 SER B CA 1
ATOM 2210 C C . SER B 1 141 ? 12.625 13.203 9.828 1 94.19 141 SER B C 1
ATOM 2212 O O . SER B 1 141 ? 13.398 12.422 10.398 1 94.19 141 SER B O 1
ATOM 2214 N N . HIS B 1 142 ? 12.969 13.844 8.742 1 81.19 142 HIS B N 1
ATOM 2215 C CA . HIS B 1 142 ? 14.344 13.836 8.266 1 81.19 142 HIS B CA 1
ATOM 2216 C C . HIS B 1 142 ? 15.266 14.602 9.211 1 81.19 142 HIS B C 1
ATOM 2218 O O . HIS B 1 142 ? 14.836 15.562 9.852 1 81.19 142 HIS B O 1
ATOM 2224 N N . ASN B 1 143 ? 16.422 14.047 9.672 1 64.19 143 ASN B N 1
ATOM 2225 C CA . ASN B 1 143 ? 17.406 14.609 10.586 1 64.19 143 ASN B CA 1
ATOM 2226 C C . ASN B 1 143 ? 17.609 16.094 10.328 1 64.19 143 ASN B C 1
ATOM 2228 O O . ASN B 1 143 ? 18.094 16.828 11.203 1 64.19 143 ASN B O 1
ATOM 2232 N N . ASN B 1 144 ? 17.609 16.609 9.172 1 50.47 144 ASN B N 1
ATOM 2233 C CA . ASN B 1 144 ? 18.156 17.953 9.039 1 50.47 144 ASN B CA 1
ATOM 2234 C C . ASN B 1 144 ? 17.297 18.984 9.766 1 50.47 144 ASN B C 1
ATOM 2236 O O . ASN B 1 144 ? 17.375 20.172 9.469 1 50.47 144 ASN B O 1
ATOM 2240 N N . SER B 1 145 ? 16.312 18.656 10.375 1 43.38 145 SER B N 1
ATOM 2241 C CA . SER B 1 145 ? 15.68 19.766 11.078 1 43.38 145 SER B CA 1
ATOM 2242 C C . SER B 1 145 ? 16.531 20.234 12.242 1 43.38 145 SER B C 1
ATOM 2244 O O . SER B 1 145 ? 16.516 19.641 13.32 1 43.38 145 SER B O 1
ATOM 2246 N N . ASN B 1 146 ? 17.75 20.469 12.078 1 38.03 146 ASN B N 1
ATOM 2247 C CA . ASN B 1 146 ? 18.609 21.203 12.992 1 38.03 146 ASN B CA 1
ATOM 2248 C C . ASN B 1 146 ? 17.875 22.375 13.648 1 38.03 146 ASN B C 1
ATOM 2250 O O . ASN B 1 146 ? 17.547 23.359 12.984 1 38.03 146 ASN B O 1
ATOM 2254 N N . LYS B 1 147 ? 17 22.188 14.516 1 39.84 147 LYS B N 1
ATOM 2255 C CA . LYS B 1 147 ? 16.734 23.297 15.438 1 39.84 147 LYS B CA 1
ATOM 2256 C C . LYS B 1 147 ? 18.016 23.984 15.867 1 39.84 147 LYS B C 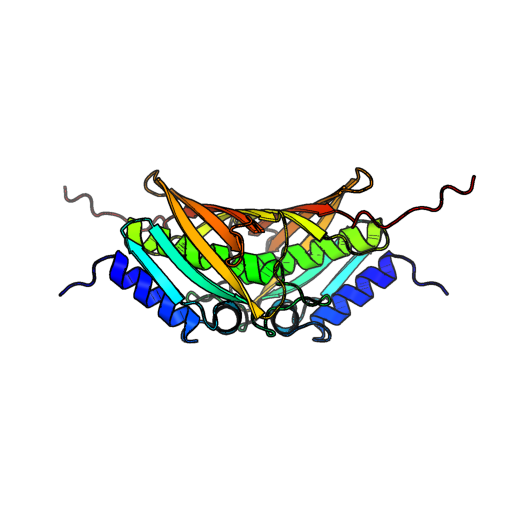1
ATOM 2258 O O . LYS B 1 147 ? 18.906 23.344 16.422 1 39.84 147 LYS B O 1
ATOM 2263 N N . ALA B 1 148 ? 18.484 25.125 15.32 1 33.78 148 ALA B N 1
ATOM 2264 C CA . ALA B 1 148 ? 19.484 26.047 15.875 1 33.78 148 ALA B CA 1
ATOM 2265 C C . ALA B 1 148 ? 19.328 26.188 17.391 1 33.78 148 ALA B C 1
ATOM 2267 O O . ALA B 1 148 ? 18.312 26.703 17.859 1 33.78 148 ALA B O 1
ATOM 2268 N N . SER B 1 149 ? 19.641 25.219 18.172 1 34.66 149 SER B N 1
ATOM 2269 C CA . SER B 1 149 ? 19.797 25.594 19.562 1 34.66 149 SER B CA 1
ATOM 2270 C C . SER B 1 149 ? 20.406 27 19.688 1 34.66 149 SER B C 1
ATOM 2272 O O . SER B 1 149 ? 21.516 27.234 19.219 1 34.66 149 SER B O 1
ATOM 2274 N N . LYS B 1 150 ? 19.656 28 19.547 1 30.66 150 LYS B N 1
ATOM 2275 C CA . LYS B 1 150 ? 20.078 29.312 20.031 1 30.66 150 LYS B CA 1
ATOM 2276 C C . LYS B 1 150 ? 20.781 29.203 21.391 1 30.66 150 LYS B C 1
ATOM 2278 O O . LYS B 1 150 ? 20.156 28.828 22.391 1 30.66 150 LYS B O 1
ATOM 2283 N N . LEU B 1 151 ? 22.047 28.766 21.438 1 27.2 151 LEU B N 1
ATOM 2284 C CA . LEU B 1 151 ? 22.828 29.391 22.5 1 27.2 151 LEU B CA 1
ATOM 2285 C C . LEU B 1 151 ? 22.906 30.906 22.281 1 27.2 151 LEU B C 1
ATOM 2287 O O . LEU B 1 151 ? 23.078 31.375 21.156 1 27.2 151 LEU B O 1
#

Radius of gyration: 19.35 Å; Cα contacts (8 Å, |Δi|>4): 771; chains: 2; bounding box: 48×75×44 Å

Solvent-accessible surface area (backbone atoms only — not comparable to full-atom values): 14889 Å² total; per-residue (Å²): 129,85,72,49,34,43,55,48,23,51,49,52,52,48,36,26,24,69,46,71,45,40,62,52,46,18,60,57,31,40,69,55,37,82,74,45,73,45,75,21,29,33,32,29,41,36,46,37,48,76,57,36,28,40,98,84,46,30,52,22,66,30,44,52,48,30,48,48,49,53,47,32,45,32,7,44,12,15,56,72,58,47,81,52,47,71,36,34,41,34,36,38,39,72,53,81,45,43,53,68,37,50,32,33,41,38,14,35,51,76,44,73,70,80,53,40,34,29,27,40,29,40,32,23,34,59,89,79,61,46,68,26,31,44,33,41,35,35,26,31,50,71,77,79,68,67,71,75,72,79,122,129,85,71,49,33,42,56,49,22,49,50,53,54,49,36,26,24,70,46,72,44,39,62,52,48,18,63,58,29,40,67,54,37,84,73,45,75,44,74,22,28,32,32,30,40,35,48,37,48,74,57,35,27,38,98,85,45,30,52,23,68,30,43,50,48,30,48,49,50,54,48,31,44,31,7,45,12,15,56,72,59,47,81,53,45,70,37,35,41,35,35,38,40,72,51,79,47,43,55,68,36,52,31,33,42,38,15,34,52,76,44,74,69,80,53,39,35,30,28,40,28,42,32,22,33,58,89,77,60,47,68,26,33,43,34,42,36,36,27,32,51,71,77,81,68,67,71,76,74,79,123

Nearest PDB structures (foldseek):
  3f5o-assembly1_B  TM=9.339E-01  e=2.113E-12  Homo sapiens
  4ord-assembly1_A  TM=9.219E-01  e=2.113E-12  Danio rerio
  2h4u-assembly1_D  TM=9.595E-01  e=1.279E-11  Homo sapiens
  2h4u-assembly1_A  TM=9.493E-01  e=1.205E-11  Homo sapiens
  2hbo-assembly1_A-2  TM=8.090E-01  e=1.150E-06  Caulobacter vibrioides

pLDDT: mean 92.1, std 14.64, range [26.67, 98.94]

Sequence (302 aa):
MEENPVQSSNRWLEDLSNGLGHQLEAITLEGLKIVKAHKGFVLCNFVVSNLISDADGNWNVGAMATLIDDVGAAAIYSYGGHIKASVDLNISFLSTAKIQEEVEVEAKVVGDKGRITSVLVEVRRKSNGELIALGKQWMASHNNSNKASKLMEENPVQSSNRWLEDLSNGLGHQLEAITLEGLKIVKAHKGFVLCNFVVSNLISDADGNWNVGAMATLIDDVGAAAIYSYGGHIKASVDLNISFLSTAKIQEEVEVEAKVVGDKGRITSVLVEVRRKSNGELIALGKQWMASHNNSNKASKL

InterPro domains:
  IPR006683 Thioesterase domain [PF03061] (57-130)
  IPR039298 Acyl-coenzyme A thioesterase 13 [PTHR21660] (5-139)

Organism: Populus tomentosa (NCBI:txid118781)